Protein AF-A0A7V3LGM1-F1 (afdb_monomer_lite)

Secondary structure (DSSP, 8-state):
-TTEES--TT-EEEEEE------SS---S------EEEEEEE--TTS--EE-SPPSEEEEEEEE-TTB--EEEEEEEESS-EE-----EEB------EEEEEEE-TTHHHHHHS-SEEEEEESSTT-BHHHHHHHSB-TTSSSBHHHHHEETTEE-TTEEEEETTEEE-SB--TTPBPPTTEEEEEEE------

Structure (mmCIF, N/CA/C/O backbone):
data_AF-A0A7V3LGM1-F1
#
_entry.id   AF-A0A7V3LGM1-F1
#
loop_
_atom_site.group_PDB
_atom_site.id
_atom_site.type_symbol
_atom_site.label_atom_id
_atom_site.label_alt_id
_atom_site.label_comp_id
_atom_site.label_asym_id
_atom_site.label_entity_id
_atom_site.label_seq_id
_atom_site.pdbx_PDB_ins_code
_atom_site.Cartn_x
_atom_site.Cartn_y
_atom_site.Cartn_z
_atom_site.occupancy
_atom_site.B_iso_or_equiv
_atom_site.auth_seq_id
_atom_site.auth_comp_id
_atom_site.auth_asym_id
_atom_site.auth_atom_id
_atom_site.pdbx_PDB_model_num
ATOM 1 N N . ASP A 1 1 ? 2.518 -9.440 24.140 1.00 56.03 1 ASP A N 1
ATOM 2 C CA . ASP A 1 1 ? 2.859 -9.564 22.701 1.00 56.03 1 ASP A CA 1
ATOM 3 C C . ASP A 1 1 ? 3.677 -8.331 22.355 1.00 56.03 1 ASP A C 1
ATOM 5 O O . ASP A 1 1 ? 3.179 -7.257 22.649 1.00 56.03 1 ASP A O 1
ATOM 9 N N . PRO A 1 2 ? 4.907 -8.432 21.818 1.00 61.44 2 PRO A N 1
ATOM 10 C CA . PRO A 1 2 ? 5.772 -7.264 21.609 1.00 61.44 2 PRO A CA 1
ATOM 11 C C . PRO A 1 2 ? 5.214 -6.209 20.637 1.00 61.44 2 PRO A C 1
ATOM 13 O O . PRO A 1 2 ? 5.829 -5.161 20.486 1.00 61.44 2 PRO A O 1
ATOM 16 N N . GLN A 1 3 ? 4.107 -6.489 19.940 1.00 64.31 3 GLN A N 1
ATOM 17 C CA . GLN A 1 3 ? 3.452 -5.560 19.011 1.00 64.31 3 GLN A CA 1
ATOM 18 C C . GLN A 1 3 ? 2.089 -5.048 19.503 1.00 64.31 3 GLN A C 1
ATOM 20 O O . GLN A 1 3 ? 1.409 -4.341 18.760 1.00 64.31 3 GLN A O 1
ATOM 25 N N . ALA A 1 4 ? 1.651 -5.455 20.695 1.00 76.50 4 ALA A N 1
ATOM 26 C CA . ALA A 1 4 ? 0.419 -4.963 21.293 1.00 76.50 4 ALA A CA 1
ATOM 27 C C . ALA A 1 4 ? 0.756 -3.867 22.307 1.00 76.50 4 ALA A C 1
ATOM 29 O O . ALA A 1 4 ? 1.607 -4.073 23.171 1.00 76.50 4 ALA A O 1
ATOM 30 N N . ASP A 1 5 ? 0.084 -2.727 22.188 1.00 78.25 5 ASP A N 1
ATOM 31 C CA . ASP A 1 5 ? 0.175 -1.640 23.152 1.00 78.25 5 ASP A CA 1
ATOM 32 C C . ASP A 1 5 ? -0.780 -1.953 24.304 1.00 78.25 5 ASP A C 1
ATOM 34 O O . ASP A 1 5 ? -1.990 -2.065 24.105 1.00 78.25 5 ASP A O 1
ATOM 38 N N . GLU A 1 6 ? -0.230 -2.127 25.503 1.00 81.38 6 GLU A N 1
ATOM 39 C CA . GLU A 1 6 ? -1.003 -2.383 26.730 1.00 81.38 6 GLU A CA 1
ATOM 40 C C . GLU A 1 6 ? -1.609 -1.088 27.298 1.00 81.38 6 GLU A C 1
ATOM 42 O O . GLU A 1 6 ? -2.673 -1.123 27.903 1.00 81.38 6 GLU A O 1
ATOM 47 N N . ILE A 1 7 ? -0.990 0.062 27.003 1.00 85.75 7 ILE A N 1
ATOM 48 C CA . ILE A 1 7 ? -1.419 1.394 27.444 1.00 85.75 7 ILE A CA 1
ATOM 49 C C . ILE A 1 7 ? -1.950 2.162 26.233 1.00 85.75 7 ILE A C 1
ATOM 51 O O . ILE A 1 7 ? -1.185 2.731 25.451 1.00 85.75 7 ILE A O 1
ATOM 55 N N . VAL A 1 8 ? -3.272 2.175 26.058 1.00 86.50 8 VAL A N 1
ATOM 56 C CA . VAL A 1 8 ? -3.926 2.899 24.962 1.00 86.50 8 VAL A CA 1
ATOM 57 C C . VAL A 1 8 ? -4.948 3.873 25.525 1.00 86.50 8 VAL A C 1
ATOM 59 O O . VAL A 1 8 ? -6.075 3.487 25.793 1.00 86.50 8 VAL A O 1
ATOM 62 N N . GLU A 1 9 ? -4.581 5.148 25.640 1.00 91.81 9 GLU A N 1
ATOM 63 C CA . GLU A 1 9 ? -5.465 6.229 26.113 1.00 91.81 9 GLU A CA 1
ATOM 64 C C . GLU A 1 9 ? -6.578 6.562 25.102 1.00 91.81 9 GLU A C 1
ATOM 66 O O . GLU A 1 9 ? -6.358 6.498 23.886 1.00 91.81 9 GLU A O 1
ATOM 71 N N . ASN A 1 10 ? -7.754 6.991 25.572 1.00 91.56 10 ASN A N 1
ATOM 72 C CA . ASN A 1 10 ? -8.874 7.463 24.750 1.00 91.56 10 ASN A CA 1
ATOM 73 C C . ASN A 1 10 ? -9.401 6.418 23.742 1.00 91.56 10 ASN A C 1
ATOM 75 O O . ASN A 1 10 ? -9.993 6.774 22.718 1.00 91.56 10 ASN A O 1
ATOM 79 N N . ALA A 1 11 ? -9.185 5.126 23.993 1.00 91.44 11 ALA A N 1
ATOM 80 C CA . ALA A 1 11 ? -9.872 4.064 23.271 1.00 91.44 11 ALA A CA 1
ATOM 81 C C . ALA A 1 11 ? -11.335 4.027 23.725 1.00 91.44 11 ALA A C 1
ATOM 83 O O . ALA A 1 11 ? -11.623 4.088 24.918 1.00 91.44 11 ALA A O 1
ATOM 84 N N . SER A 1 12 ? -12.270 3.929 22.782 1.00 93.81 12 SER A N 1
ATOM 85 C CA . SER A 1 12 ? -13.684 3.761 23.101 1.00 93.81 12 SER A CA 1
ATOM 86 C C . SER A 1 12 ? -13.926 2.336 23.567 1.00 93.81 12 SER A C 1
ATOM 88 O O . SER A 1 12 ? -13.593 1.393 22.854 1.00 93.81 12 SER A O 1
ATOM 90 N N . VAL A 1 13 ? -14.522 2.183 24.744 1.00 92.31 13 VAL A N 1
ATOM 91 C CA . VAL A 1 13 ? -14.873 0.894 25.334 1.00 92.31 13 VAL A CA 1
ATOM 92 C C . VAL A 1 13 ? -16.390 0.783 25.394 1.00 92.31 13 VAL A C 1
ATOM 94 O O . VAL A 1 13 ? -17.075 1.679 25.884 1.00 92.31 13 VAL A O 1
ATOM 97 N N . SER A 1 14 ? -16.930 -0.326 24.902 1.00 92.12 14 SER A N 1
ATOM 98 C CA . SER A 1 14 ? -18.361 -0.623 24.910 1.00 92.12 14 SER A CA 1
ATOM 99 C C . SER A 1 14 ? -18.622 -1.981 25.544 1.00 92.12 14 SER A C 1
ATOM 101 O O . SER A 1 14 ? -17.990 -2.978 25.191 1.00 92.12 14 SER A O 1
ATOM 103 N N . LEU A 1 15 ? -19.566 -2.020 26.482 1.00 90.31 15 LEU A N 1
ATOM 104 C CA . LEU A 1 15 ? -20.042 -3.247 27.105 1.00 90.31 15 LEU A CA 1
ATOM 105 C C . LEU A 1 15 ? -21.353 -3.664 26.453 1.00 90.31 15 LEU A C 1
ATOM 107 O O . LEU A 1 15 ? -22.266 -2.855 26.279 1.00 90.31 15 LEU A O 1
ATOM 111 N N . THR A 1 16 ? -21.442 -4.937 26.101 1.00 90.38 16 THR A N 1
ATOM 112 C CA . THR A 1 16 ? -22.565 -5.500 25.366 1.00 90.38 16 THR A CA 1
ATOM 113 C C . THR A 1 16 ? -23.134 -6.700 26.100 1.00 90.38 16 THR A C 1
ATOM 115 O O . THR A 1 16 ? -22.427 -7.698 26.263 1.00 90.38 16 THR A O 1
ATOM 118 N N . ALA A 1 17 ? -24.415 -6.623 26.455 1.00 83.81 17 ALA A N 1
ATOM 119 C CA . ALA A 1 17 ? -25.125 -7.714 27.104 1.00 83.81 17 ALA A CA 1
ATOM 120 C C . ALA A 1 17 ? -25.459 -8.816 26.103 1.00 83.81 17 ALA A C 1
ATOM 122 O O . ALA A 1 17 ? -26.064 -8.580 25.050 1.00 83.81 17 ALA A O 1
ATOM 123 N N . LEU A 1 18 ? -25.065 -10.037 26.445 1.00 77.31 18 LEU A N 1
ATOM 124 C CA . LEU A 1 18 ? -25.385 -11.239 25.698 1.00 77.31 18 LEU A CA 1
ATOM 125 C C . LEU A 1 18 ? -26.621 -11.849 26.345 1.00 77.31 18 LEU A C 1
ATOM 127 O O . LEU A 1 18 ? -26.584 -12.390 27.446 1.00 77.31 18 LEU A O 1
ATOM 131 N N . SER A 1 19 ? -27.754 -11.715 25.665 1.00 64.75 19 SER A N 1
ATOM 132 C CA . SER A 1 19 ? -29.021 -12.245 26.148 1.00 64.75 19 SER A CA 1
ATOM 133 C C . SER A 1 19 ? -29.015 -13.781 26.119 1.00 64.75 19 SER A C 1
ATOM 135 O O . SER A 1 19 ? -29.238 -14.404 25.085 1.00 64.75 19 SER A O 1
ATOM 137 N N . GLY A 1 20 ? -28.798 -14.389 27.282 1.00 49.81 20 GLY A N 1
ATOM 138 C CA . GLY A 1 20 ? -29.145 -15.771 27.616 1.00 49.81 20 GLY A CA 1
ATOM 139 C C . GLY A 1 20 ? -29.190 -15.854 29.141 1.00 49.81 20 GLY A C 1
ATOM 140 O O . GLY A 1 20 ? -28.166 -15.677 29.774 1.00 49.81 20 GLY A O 1
ATOM 141 N N . GLU A 1 21 ? -30.323 -15.974 29.827 1.00 40.59 21 GLU A N 1
ATOM 142 C CA . GLU A 1 21 ? -31.512 -16.766 29.538 1.00 40.59 21 GLU A CA 1
ATOM 143 C C . GLU A 1 21 ? -32.792 -15.981 29.899 1.00 40.59 21 GLU A C 1
ATOM 145 O O . GLU A 1 21 ? -33.035 -15.615 31.047 1.00 40.59 21 GLU A O 1
ATOM 150 N N . SER A 1 22 ? -33.664 -15.767 28.915 1.00 35.50 22 SER A N 1
ATOM 151 C CA . SER A 1 22 ? -35.108 -15.881 29.142 1.00 35.50 22 SER A CA 1
ATOM 152 C C . SER A 1 22 ? -35.478 -17.253 28.567 1.00 35.50 22 SER A C 1
ATOM 154 O O . SER A 1 22 ? -35.041 -17.574 27.469 1.00 35.50 22 SER A O 1
ATOM 156 N N . HIS A 1 23 ? -36.245 -18.121 29.213 1.00 35.62 23 HIS A N 1
ATOM 157 C CA . HIS A 1 23 ? -37.289 -17.850 30.182 1.00 35.62 23 HIS A CA 1
ATOM 158 C C . HIS A 1 23 ? -37.741 -19.189 30.808 1.00 35.62 23 HIS A C 1
ATOM 160 O O . HIS A 1 23 ? -37.366 -20.273 30.360 1.00 35.62 23 HIS A O 1
ATOM 166 N N . LEU A 1 24 ? -38.649 -19.093 31.779 1.00 34.84 24 LEU A N 1
ATOM 167 C CA . LEU A 1 24 ? -39.820 -19.974 31.900 1.00 34.84 24 LEU A CA 1
ATOM 168 C C . LEU A 1 24 ? -40.318 -20.523 30.524 1.00 34.84 24 LEU A C 1
ATOM 170 O O . LEU A 1 24 ? -40.045 -19.942 29.480 1.00 34.84 24 LEU A O 1
ATOM 174 N N . PRO A 1 25 ? -41.057 -21.643 30.501 1.00 37.66 25 PRO A N 1
ATOM 175 C CA . PRO A 1 25 ? -40.907 -22.722 29.525 1.00 37.66 25 PRO A CA 1
ATOM 176 C C . PRO A 1 25 ? -41.089 -22.330 28.046 1.00 37.66 25 PRO A C 1
ATOM 178 O O . PRO A 1 25 ? -41.995 -21.591 27.676 1.00 37.66 25 PRO A O 1
ATOM 181 N N . GLU A 1 26 ? -40.206 -22.926 27.243 1.00 40.62 26 GLU 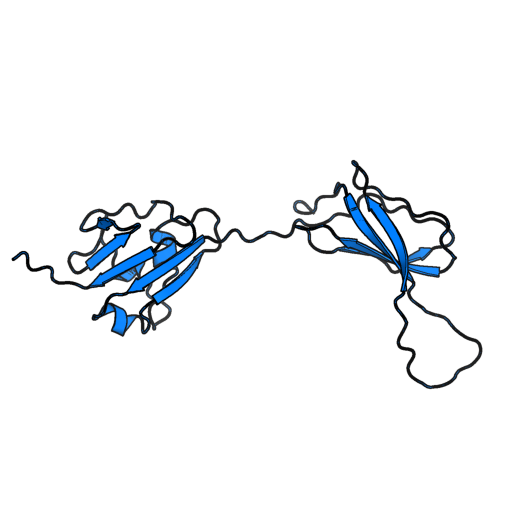A N 1
ATOM 182 C CA . GLU A 1 26 ? -40.184 -23.171 25.795 1.00 40.62 26 GLU A CA 1
ATOM 183 C C . GLU A 1 26 ? -41.342 -22.626 24.933 1.00 40.62 26 GLU A C 1
ATOM 185 O O . GLU A 1 26 ? -42.462 -23.138 24.945 1.00 40.62 26 GLU A O 1
ATOM 190 N N . GLN A 1 27 ? -41.006 -21.698 24.029 1.00 36.94 27 GLN A N 1
ATOM 191 C CA . GLN A 1 27 ? -41.771 -21.449 22.807 1.00 36.94 27 GLN A CA 1
ATOM 192 C C . GLN A 1 27 ? -40.812 -21.477 21.595 1.00 36.94 27 GLN A C 1
ATOM 194 O O . GLN A 1 27 ? -39.813 -20.754 21.597 1.00 36.94 27 GLN A O 1
ATOM 199 N N . PRO A 1 28 ? -41.050 -22.313 20.564 1.00 40.72 28 PRO A N 1
ATOM 200 C CA . PRO A 1 28 ? -40.094 -22.514 19.480 1.00 40.72 28 PRO A CA 1
ATOM 201 C C . PRO A 1 28 ? -40.246 -21.425 18.412 1.00 40.72 28 PRO A C 1
ATOM 203 O O . PRO A 1 28 ? -41.222 -21.394 17.663 1.00 40.72 28 PRO A O 1
ATOM 206 N N . GLY A 1 29 ? -39.261 -20.534 18.327 1.00 37.53 29 GLY A N 1
ATOM 207 C CA . GLY A 1 29 ? -39.192 -19.520 17.278 1.00 37.53 29 GLY A CA 1
ATOM 208 C C . GLY A 1 29 ? -37.992 -18.598 17.452 1.00 37.53 29 GLY A C 1
ATOM 209 O O . GLY A 1 29 ? -38.109 -17.579 18.112 1.00 37.53 29 GLY A O 1
ATOM 210 N N . ALA A 1 30 ? -36.850 -18.999 16.880 1.00 40.16 30 ALA A N 1
ATOM 211 C CA . ALA A 1 30 ? -35.659 -18.193 16.581 1.00 40.16 30 ALA A CA 1
ATOM 212 C C . ALA A 1 30 ? -35.409 -16.964 17.489 1.00 40.16 30 ALA A C 1
ATOM 214 O O . ALA A 1 30 ? -35.772 -15.838 17.151 1.00 40.16 30 ALA A O 1
ATOM 215 N N . SER A 1 31 ? -34.719 -17.183 18.614 1.00 41.38 31 SER A N 1
ATOM 216 C CA . SER A 1 31 ? -34.129 -16.101 19.407 1.00 41.38 31 SER A CA 1
ATOM 217 C C . SER A 1 31 ? -32.937 -15.518 18.646 1.00 41.38 31 SER A C 1
ATOM 219 O O . SER A 1 31 ? -31.817 -16.025 18.719 1.00 41.38 31 SER A O 1
ATOM 221 N N . THR A 1 32 ? -33.175 -14.467 17.866 1.00 41.44 32 THR A N 1
ATOM 222 C CA . THR A 1 32 ? -32.098 -13.571 17.444 1.00 41.44 32 THR A CA 1
ATOM 223 C C . THR A 1 32 ? -31.732 -12.755 18.677 1.00 41.44 32 THR A C 1
ATOM 225 O O . THR A 1 32 ? -32.412 -11.777 18.983 1.00 41.44 32 THR A O 1
ATOM 228 N N . ALA A 1 33 ? -30.726 -13.204 19.432 1.00 48.97 33 ALA A N 1
ATOM 229 C CA . ALA A 1 33 ? -30.229 -12.496 20.608 1.00 48.97 33 ALA A CA 1
ATOM 230 C C . ALA A 1 33 ? -29.973 -11.027 20.238 1.00 48.97 33 ALA A C 1
ATOM 232 O O . ALA A 1 33 ? -29.127 -10.723 19.394 1.00 48.97 33 ALA A O 1
ATOM 233 N N . ALA A 1 34 ? -30.757 -10.117 20.817 1.00 49.78 34 ALA A N 1
ATOM 234 C CA . ALA A 1 34 ? -30.534 -8.693 20.660 1.00 49.78 34 ALA A CA 1
ATOM 235 C C . ALA A 1 34 ? -29.272 -8.352 21.455 1.00 49.78 34 ALA A C 1
ATOM 237 O O . ALA A 1 34 ? -29.261 -8.374 22.684 1.00 49.78 34 ALA A O 1
ATOM 238 N N . VAL A 1 35 ? -28.195 -8.109 20.719 1.00 60.97 35 VAL A N 1
ATOM 239 C CA . VAL A 1 35 ? -26.908 -7.648 21.227 1.00 60.97 35 VAL A CA 1
ATOM 240 C C . VAL A 1 35 ? -27.071 -6.155 21.523 1.00 60.97 35 VAL A C 1
ATOM 242 O O . VAL A 1 35 ? -27.088 -5.340 20.601 1.00 60.97 35 VAL A O 1
ATOM 245 N N . ALA A 1 36 ? -27.293 -5.800 22.791 1.00 78.38 36 ALA A N 1
ATOM 246 C CA . ALA A 1 36 ? -27.523 -4.419 23.216 1.00 78.38 36 ALA A CA 1
ATOM 247 C C . ALA A 1 36 ? -26.287 -3.868 23.937 1.00 78.38 36 ALA A C 1
ATOM 249 O O . ALA A 1 36 ? -25.790 -4.486 24.879 1.00 78.38 36 ALA A O 1
ATOM 250 N N . VAL A 1 37 ? -25.805 -2.699 23.507 1.00 85.50 37 VAL A N 1
ATOM 251 C CA . VAL A 1 37 ? -24.768 -1.956 24.236 1.00 85.50 37 VAL A CA 1
ATOM 252 C C . VAL A 1 37 ? -25.404 -1.390 25.502 1.00 85.50 37 VAL A C 1
ATOM 254 O O . VAL A 1 37 ? -26.342 -0.597 25.420 1.00 85.50 37 VAL A O 1
ATOM 257 N N . VAL A 1 38 ? -24.917 -1.820 26.663 1.00 88.56 38 VAL A N 1
ATOM 258 C CA . VAL A 1 38 ? -25.470 -1.458 27.979 1.00 88.56 38 VAL A CA 1
ATOM 259 C C . VAL A 1 38 ? -24.659 -0.377 28.686 1.00 88.56 38 VAL A C 1
ATOM 261 O O . VAL A 1 38 ? -25.196 0.319 29.543 1.00 88.56 38 VAL A O 1
ATOM 264 N N . ALA A 1 39 ? -23.392 -0.197 28.307 1.00 88.06 39 ALA A N 1
ATOM 265 C CA . ALA A 1 39 ? -22.534 0.858 28.830 1.00 88.06 39 ALA A CA 1
ATOM 266 C C . ALA A 1 39 ? -21.424 1.226 27.836 1.00 88.06 39 ALA A C 1
ATOM 268 O O . ALA A 1 39 ? -21.031 0.415 26.993 1.00 88.06 39 ALA A O 1
ATOM 269 N N . GLN A 1 40 ? -20.913 2.453 27.954 1.00 91.38 40 GLN A N 1
ATOM 270 C CA . GLN A 1 40 ? -19.772 2.952 27.189 1.00 91.38 40 GLN A CA 1
ATOM 271 C C . GLN A 1 40 ? -18.885 3.829 28.072 1.00 91.38 40 GLN A C 1
ATOM 273 O O . GLN A 1 40 ? -19.388 4.576 28.910 1.00 91.38 40 GLN A O 1
ATOM 278 N N . THR A 1 41 ? -17.576 3.751 27.860 1.00 93.38 41 THR A N 1
ATOM 279 C CA . THR A 1 41 ? -16.573 4.597 28.513 1.00 93.38 41 THR A CA 1
ATOM 280 C C . THR A 1 41 ? -15.362 4.777 27.590 1.00 93.38 41 THR A C 1
ATOM 282 O O . THR A 1 41 ? -15.369 4.308 26.447 1.00 93.38 41 THR A O 1
ATOM 285 N N . VAL A 1 42 ? -14.336 5.480 28.057 1.00 93.62 42 VAL A N 1
ATOM 286 C CA . VAL A 1 42 ? -13.034 5.575 27.393 1.00 93.62 42 VAL A CA 1
ATOM 287 C C . VAL A 1 42 ? -11.928 5.177 28.357 1.00 93.62 42 VAL A C 1
ATOM 289 O O . VAL A 1 42 ? -12.091 5.314 29.568 1.00 93.62 42 VAL A O 1
ATOM 292 N N . THR A 1 43 ? -10.819 4.686 27.817 1.00 92.94 43 THR A N 1
ATOM 293 C CA . THR A 1 43 ? -9.610 4.432 28.602 1.00 92.94 43 THR A CA 1
ATOM 294 C C . THR A 1 43 ? -8.907 5.731 28.999 1.00 92.94 43 THR A C 1
ATOM 296 O O . THR A 1 43 ? -8.917 6.708 28.241 1.00 92.94 43 THR A O 1
ATOM 299 N N . ASP A 1 44 ? -8.287 5.741 30.175 1.00 90.50 44 ASP A N 1
ATOM 300 C CA . ASP A 1 44 ? -7.515 6.867 30.708 1.00 90.50 44 ASP A CA 1
ATOM 301 C C . ASP A 1 44 ? -6.049 6.882 30.224 1.00 90.50 44 ASP A C 1
ATOM 303 O O . ASP A 1 44 ? -5.663 6.115 29.340 1.00 90.50 44 ASP A O 1
ATOM 307 N N . GLU A 1 45 ? -5.222 7.778 30.781 1.00 90.19 45 GLU A N 1
ATOM 308 C CA . GLU A 1 45 ? -3.802 7.942 30.414 1.00 90.19 45 GLU A CA 1
ATOM 309 C C . GLU A 1 45 ? -2.939 6.694 30.672 1.00 90.19 45 GLU A C 1
ATOM 311 O O . GLU A 1 45 ? -1.855 6.565 30.098 1.00 90.19 45 GLU A O 1
ATOM 316 N N . PHE A 1 46 ? -3.430 5.758 31.488 1.00 87.81 46 PHE A N 1
ATOM 317 C CA . PHE A 1 46 ? -2.791 4.480 31.783 1.00 87.81 46 PHE A CA 1
ATOM 318 C C . PHE A 1 46 ? -3.391 3.321 30.977 1.00 87.81 46 PHE A C 1
ATOM 320 O O . PHE A 1 46 ? -2.879 2.211 31.045 1.00 87.81 46 PHE A O 1
ATOM 327 N N . GLY A 1 47 ? -4.394 3.580 30.129 1.00 86.38 47 GLY A N 1
ATOM 328 C CA . GLY A 1 47 ? -5.079 2.549 29.348 1.00 86.38 47 GLY A CA 1
ATOM 329 C C . GLY A 1 47 ? -6.174 1.820 30.128 1.00 86.38 47 GLY A C 1
ATOM 330 O O . GLY A 1 47 ? -6.778 0.890 29.591 1.00 86.38 47 GLY A O 1
ATOM 331 N N . ASP A 1 48 ? -6.468 2.265 31.349 1.00 89.06 48 ASP A N 1
ATOM 332 C CA . ASP A 1 48 ? -7.436 1.640 32.241 1.00 89.06 48 ASP A CA 1
ATOM 333 C C . ASP A 1 48 ? -8.840 2.204 32.024 1.00 89.06 48 ASP A C 1
ATOM 335 O O . ASP A 1 48 ? -9.031 3.336 31.575 1.00 89.06 48 ASP A O 1
ATOM 339 N N . PHE A 1 49 ? -9.857 1.412 32.365 1.00 89.56 49 PHE A N 1
ATOM 340 C CA . PHE A 1 49 ? -11.242 1.870 32.393 1.00 89.56 49 PHE A CA 1
ATOM 341 C C . PHE A 1 49 ? -12.046 1.171 33.494 1.00 89.56 49 PHE A C 1
ATOM 343 O O . PHE A 1 49 ? -11.815 0.011 33.831 1.00 89.56 49 PHE A O 1
ATOM 350 N N . CYS A 1 50 ? -13.054 1.871 34.013 1.00 88.38 50 CYS A N 1
ATOM 351 C CA . CYS A 1 50 ? -14.014 1.321 34.966 1.00 88.38 50 CYS A CA 1
ATOM 352 C C . CYS A 1 50 ? -15.437 1.566 34.465 1.00 88.38 50 CYS A C 1
ATOM 354 O O . CYS A 1 50 ? -15.746 2.645 33.948 1.00 88.38 50 CYS A O 1
ATOM 356 N N . ILE A 1 51 ? -16.298 0.559 34.607 1.00 88.06 51 ILE A N 1
ATOM 357 C CA . ILE A 1 51 ? -17.738 0.682 34.383 1.00 88.06 51 ILE A CA 1
ATOM 358 C C . ILE A 1 51 ? -18.451 0.186 35.639 1.00 88.06 51 ILE A C 1
ATOM 360 O O . ILE A 1 51 ? -18.405 -1.003 35.960 1.00 88.06 51 ILE A O 1
ATOM 364 N N . ASP A 1 52 ? -19.126 1.109 36.318 1.00 87.50 52 ASP A N 1
ATOM 365 C CA . ASP A 1 52 ? -19.833 0.849 37.570 1.00 87.50 52 ASP A CA 1
ATOM 366 C C . ASP A 1 52 ? -21.341 0.685 37.351 1.00 87.50 52 ASP A C 1
ATOM 368 O O . ASP A 1 52 ? -21.927 1.248 36.421 1.00 87.50 52 ASP A O 1
ATOM 372 N N . GLY A 1 53 ? -21.998 -0.019 38.275 1.00 83.50 53 GLY A N 1
ATOM 373 C CA . GLY A 1 53 ? -23.465 -0.065 38.333 1.00 83.50 53 GLY A CA 1
ATOM 374 C C . GLY A 1 53 ? -24.114 -0.914 37.237 1.00 83.50 53 GLY A C 1
ATOM 375 O O . GLY A 1 53 ? -25.255 -0.659 36.844 1.00 83.50 53 GLY A O 1
ATOM 376 N N . LEU A 1 54 ? -23.399 -1.928 36.761 1.00 84.06 54 LEU A N 1
ATOM 377 C CA . LEU A 1 54 ? -23.899 -2.940 35.844 1.00 84.06 54 LEU A CA 1
ATOM 378 C C . LEU A 1 54 ? -24.936 -3.824 36.536 1.00 84.06 54 LEU A C 1
ATOM 380 O O . LEU A 1 54 ? -24.848 -4.131 37.726 1.00 84.06 54 LEU A O 1
ATOM 384 N N . GLN A 1 55 ? -25.943 -4.239 35.774 1.00 83.19 55 GLN A N 1
ATOM 385 C CA . GLN A 1 55 ? -26.863 -5.272 36.236 1.00 83.19 55 GLN A CA 1
ATOM 386 C C . GLN A 1 55 ? -26.170 -6.638 36.165 1.00 83.19 55 GLN A C 1
ATOM 388 O O . GLN A 1 55 ? -25.375 -6.846 35.248 1.00 83.19 55 GLN A O 1
ATOM 393 N N . PRO A 1 56 ? -26.489 -7.581 37.070 1.00 83.81 56 PRO A N 1
ATOM 394 C CA . PRO A 1 56 ? -25.980 -8.934 36.960 1.00 83.81 56 PRO A CA 1
ATOM 395 C C . PRO A 1 56 ? -26.338 -9.563 35.610 1.00 83.81 56 PRO A C 1
ATOM 397 O O . PRO A 1 56 ? -27.511 -9.583 35.230 1.00 83.81 56 PRO A O 1
ATOM 400 N N . GLY A 1 57 ? -25.350 -10.086 34.892 1.00 84.25 57 GLY A N 1
ATOM 401 C CA . GLY A 1 57 ? -25.547 -10.566 33.529 1.00 84.25 57 GLY A CA 1
ATOM 402 C C . GLY A 1 57 ? -24.298 -11.178 32.912 1.00 84.25 57 GLY A C 1
ATOM 403 O O . GLY A 1 57 ? -23.233 -11.228 33.527 1.00 84.25 57 GLY A O 1
ATOM 404 N N . THR A 1 58 ? -24.454 -11.695 31.694 1.00 86.44 58 THR A N 1
ATOM 405 C CA . THR A 1 58 ? -23.333 -12.129 30.863 1.00 86.44 58 THR A CA 1
ATOM 406 C C . THR A 1 58 ? -23.070 -11.080 29.797 1.00 86.44 58 THR A C 1
ATOM 408 O O . THR A 1 58 ? -23.914 -10.834 28.936 1.00 86.44 58 THR A O 1
ATOM 411 N N . ASP A 1 59 ? -21.879 -10.497 29.821 1.00 88.88 59 ASP A N 1
ATOM 412 C CA . ASP A 1 59 ? -21.517 -9.370 28.969 1.00 88.88 59 ASP A CA 1
ATOM 413 C C . ASP A 1 59 ? -20.199 -9.618 28.231 1.00 88.88 59 ASP A C 1
ATOM 415 O O . ASP A 1 59 ? -19.370 -10.433 28.634 1.00 88.88 59 ASP A O 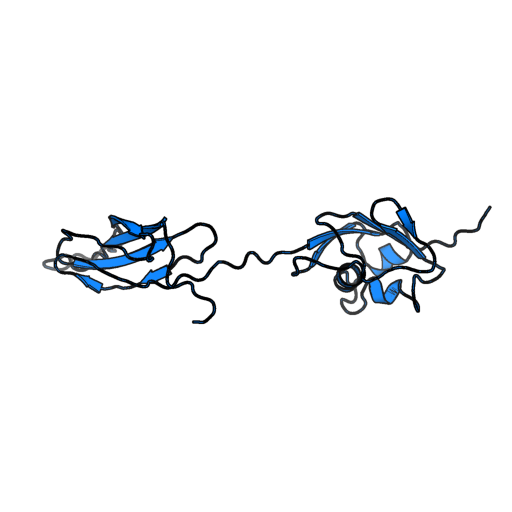1
ATOM 419 N N . SER A 1 60 ? -19.979 -8.889 27.140 1.00 90.75 60 SER A N 1
ATOM 420 C CA . SER A 1 60 ? -18.687 -8.818 26.450 1.00 90.75 60 SER A CA 1
ATOM 421 C C . SER A 1 60 ? -18.247 -7.371 26.282 1.00 90.75 60 SER A C 1
ATOM 423 O O . SER A 1 60 ? -19.077 -6.485 26.077 1.00 90.75 60 SER A O 1
ATOM 425 N N . VAL A 1 61 ? -16.939 -7.138 26.355 1.00 91.38 61 VAL A N 1
ATOM 426 C CA . VAL A 1 61 ? -16.335 -5.819 26.150 1.00 91.38 61 VAL A CA 1
ATOM 427 C C . VAL A 1 61 ? -15.736 -5.745 24.763 1.00 91.38 61 VAL A C 1
ATOM 429 O O . VAL A 1 61 ? -15.075 -6.678 24.309 1.00 91.38 61 VAL A O 1
ATOM 432 N N . ARG A 1 62 ? -15.927 -4.605 24.112 1.00 92.50 62 ARG A N 1
ATOM 433 C CA . ARG A 1 62 ? -15.304 -4.247 22.845 1.00 92.50 62 ARG A CA 1
ATOM 434 C C . ARG A 1 62 ? -14.590 -2.911 22.989 1.00 92.50 62 ARG A C 1
ATOM 436 O O . ARG A 1 62 ? -15.227 -1.941 23.397 1.00 92.50 62 ARG A O 1
ATOM 443 N N . SER A 1 63 ? -13.328 -2.869 22.575 1.00 91.81 63 SER A N 1
ATOM 444 C CA . SER A 1 63 ? -12.508 -1.657 22.566 1.00 91.81 63 SER A CA 1
ATOM 445 C C . SER A 1 63 ? -12.067 -1.281 21.154 1.00 91.81 63 SER A C 1
ATOM 447 O O . SER A 1 63 ? -11.645 -2.134 20.365 1.00 91.81 63 SER A O 1
ATOM 449 N N . GLU A 1 64 ? -12.175 0.008 20.837 1.00 93.50 64 GLU A N 1
ATOM 450 C CA . GLU A 1 64 ? -11.971 0.586 19.509 1.00 93.50 64 GLU A CA 1
ATOM 451 C C . GLU A 1 64 ? -11.176 1.893 19.578 1.00 93.50 64 GLU A C 1
ATOM 453 O O . GLU A 1 64 ? -11.497 2.802 20.341 1.00 93.50 64 GLU A O 1
ATOM 458 N N . LYS A 1 65 ? -10.162 2.022 18.718 1.00 91.81 65 LYS A N 1
ATOM 459 C CA . LYS A 1 65 ? -9.428 3.273 18.502 1.00 91.81 65 LYS A CA 1
ATOM 460 C C . LYS A 1 65 ? -8.990 3.371 17.037 1.00 91.81 65 LYS A C 1
ATOM 462 O O . LYS A 1 65 ? -8.512 2.374 16.485 1.00 91.81 65 LYS A O 1
ATOM 467 N N . PRO A 1 66 ? -9.135 4.532 16.371 1.00 87.19 66 PRO A N 1
ATOM 468 C CA . PRO A 1 66 ? -8.578 4.730 15.035 1.00 87.19 66 PRO A CA 1
ATOM 469 C C . PRO A 1 66 ? -7.080 4.400 15.000 1.00 87.19 66 PRO A C 1
ATOM 471 O O . PRO A 1 66 ? -6.339 4.778 15.902 1.00 87.19 66 PRO A O 1
ATOM 474 N N . GLY A 1 67 ? -6.642 3.675 13.968 1.00 82.88 67 GLY A N 1
ATOM 475 C CA . GLY A 1 67 ? -5.256 3.206 13.855 1.00 82.88 67 GLY A CA 1
ATOM 476 C C . GLY A 1 67 ? -4.938 1.930 14.643 1.00 82.88 67 GLY A C 1
ATOM 477 O O . GLY A 1 67 ? -3.814 1.451 14.561 1.00 82.88 67 GLY A O 1
ATOM 478 N N . TYR A 1 68 ? -5.907 1.336 15.347 1.00 88.69 68 TYR A N 1
ATOM 479 C CA . TYR A 1 68 ? -5.752 0.064 16.057 1.00 88.69 68 TYR A CA 1
ATOM 480 C C . TYR A 1 68 ? -6.659 -1.033 15.478 1.00 88.69 68 TYR A C 1
ATOM 482 O O . TYR A 1 68 ? -7.638 -0.781 14.755 1.00 88.69 68 TYR A O 1
ATOM 490 N N . GLU A 1 69 ? -6.291 -2.282 15.742 1.00 89.62 69 GLU A N 1
ATOM 491 C CA . GLU A 1 69 ? -7.179 -3.430 15.601 1.00 89.62 69 GLU A CA 1
ATOM 492 C C . GLU A 1 69 ? -8.245 -3.387 16.699 1.00 89.62 69 GLU A C 1
ATOM 494 O O . GLU A 1 69 ? -7.984 -3.000 17.838 1.00 89.62 69 GLU A O 1
ATOM 499 N N . GLN A 1 70 ? -9.468 -3.772 16.345 1.00 90.50 70 GLN A N 1
ATOM 500 C CA . GLN A 1 70 ? -10.555 -3.867 17.308 1.00 90.50 70 GLN A CA 1
ATOM 501 C C . GLN A 1 70 ? -10.322 -5.076 18.220 1.00 90.50 70 GLN A C 1
ATOM 503 O O . GLN A 1 70 ? -10.074 -6.180 17.731 1.00 90.50 70 GLN A O 1
ATOM 508 N N . VAL A 1 71 ? -10.475 -4.887 19.530 1.00 91.00 71 VAL A N 1
ATOM 509 C CA . VAL A 1 71 ? -10.347 -5.965 20.517 1.00 91.00 71 VAL A CA 1
ATOM 510 C C . VAL A 1 71 ? -11.717 -6.270 21.112 1.00 91.00 71 VAL A C 1
ATOM 512 O O . VAL A 1 71 ? -12.482 -5.359 21.421 1.00 91.00 71 VAL A O 1
ATOM 515 N N . GLN A 1 72 ? -12.048 -7.554 21.252 1.00 91.50 72 GLN A N 1
ATOM 516 C CA . GLN A 1 72 ? -13.246 -8.006 21.956 1.00 91.50 72 GLN A CA 1
ATOM 517 C C . GLN A 1 72 ? -12.864 -9.092 22.960 1.00 91.50 72 GLN A C 1
ATOM 519 O O . GLN A 1 72 ? -12.181 -10.051 22.604 1.00 91.50 72 GLN A O 1
ATOM 524 N N . VAL A 1 73 ? -13.309 -8.937 24.205 1.00 88.81 73 VAL A N 1
ATOM 525 C CA . VAL A 1 73 ? -13.032 -9.859 25.311 1.00 88.81 73 VAL A CA 1
ATOM 526 C C . VAL A 1 73 ? -14.318 -10.254 26.031 1.00 88.81 73 VAL A C 1
ATOM 528 O O . VAL A 1 73 ? -15.289 -9.497 26.076 1.00 88.81 73 VAL A O 1
ATOM 531 N N . GLY A 1 74 ? -14.325 -11.470 26.571 1.00 85.69 74 GLY A N 1
ATOM 532 C CA . GLY A 1 74 ? -15.495 -12.106 27.175 1.00 85.69 74 GLY A CA 1
ATOM 533 C C . GLY A 1 74 ? -16.014 -13.286 26.345 1.00 85.69 74 GLY A C 1
ATOM 534 O O . GLY A 1 74 ? -15.333 -13.736 25.417 1.00 85.69 74 GLY A O 1
ATOM 535 N N . PRO A 1 75 ? -17.215 -13.802 26.660 1.00 87.69 75 PRO A N 1
ATOM 536 C CA . PRO A 1 75 ? -18.148 -13.301 27.674 1.00 87.69 75 PRO A CA 1
ATOM 537 C C . PRO A 1 75 ? -17.646 -13.420 29.122 1.00 87.69 75 PRO A C 1
ATOM 539 O O . PRO A 1 75 ? -16.875 -14.323 29.441 1.00 87.69 75 PRO A O 1
ATOM 542 N N . PHE A 1 76 ? -18.136 -12.549 30.002 1.00 83.00 76 PHE A N 1
ATOM 543 C CA . PHE A 1 76 ? -17.927 -12.595 31.451 1.00 83.00 76 PHE A CA 1
ATOM 544 C C . PHE A 1 76 ? -19.272 -12.563 32.173 1.00 83.00 76 PHE A C 1
ATOM 546 O O . PHE A 1 76 ? -20.174 -11.856 31.735 1.00 83.00 76 PHE A O 1
ATOM 553 N N . SER A 1 77 ? -19.395 -13.285 33.287 1.00 85.38 77 SER A N 1
ATOM 554 C CA . SER A 1 77 ? -20.511 -13.092 34.218 1.00 85.38 77 SER A CA 1
ATOM 555 C C . SER A 1 77 ? -20.155 -11.977 35.193 1.00 85.38 77 SER A C 1
ATOM 557 O O . SER A 1 77 ? -19.206 -12.117 35.965 1.00 85.38 77 SER A O 1
ATOM 559 N N . LEU A 1 78 ? -20.898 -10.878 35.142 1.00 84.00 78 LEU A N 1
ATOM 560 C CA . LEU A 1 78 ? -20.698 -9.698 35.975 1.00 84.00 78 LEU A CA 1
ATOM 561 C C . LEU A 1 78 ? -21.856 -9.572 36.954 1.00 84.00 78 LEU A C 1
ATOM 563 O O . LEU A 1 78 ? -22.984 -9.912 36.619 1.00 84.00 78 LEU A O 1
ATOM 567 N N . GLU A 1 79 ? -21.578 -9.099 38.168 1.00 80.81 79 GLU A N 1
ATOM 568 C CA . GLU A 1 79 ? -22.613 -8.855 39.183 1.00 80.81 79 GLU A CA 1
ATOM 569 C C . GLU A 1 79 ? -22.875 -7.365 39.410 1.00 80.81 79 GLU A C 1
ATOM 571 O O . GLU A 1 79 ? -23.981 -6.999 39.807 1.00 80.81 79 GLU A O 1
ATOM 576 N N . LYS A 1 80 ? -21.867 -6.504 39.206 1.00 77.06 80 LYS A N 1
ATOM 577 C CA . LYS A 1 80 ? -21.998 -5.079 39.522 1.00 77.06 80 LYS A CA 1
ATOM 578 C C . LYS A 1 80 ? -21.006 -4.165 38.810 1.00 77.06 80 LYS A C 1
ATOM 580 O O . LYS A 1 80 ? -21.425 -3.215 38.167 1.00 77.06 80 LYS A O 1
ATOM 585 N N . ASP A 1 81 ? -19.713 -4.436 38.930 1.00 82.62 81 ASP A N 1
ATOM 586 C CA . ASP A 1 81 ? -18.673 -3.529 38.443 1.00 82.62 81 ASP A CA 1
ATOM 587 C C . ASP A 1 81 ? -17.704 -4.311 37.548 1.00 82.62 81 ASP A C 1
ATOM 589 O O . ASP A 1 81 ? -17.433 -5.493 37.795 1.00 82.62 81 ASP A O 1
ATOM 593 N N . LEU A 1 82 ? -17.197 -3.661 36.499 1.00 82.56 82 LEU A N 1
ATOM 594 C CA . LEU A 1 82 ? -16.169 -4.211 35.624 1.00 82.56 82 LEU A CA 1
ATOM 595 C C . LEU A 1 82 ? -14.957 -3.291 35.599 1.00 82.56 82 LEU A C 1
ATOM 597 O O . LEU A 1 82 ? -15.044 -2.135 35.185 1.00 82.56 82 LEU A O 1
ATOM 601 N N . ASN A 1 83 ? -13.821 -3.867 35.968 1.00 81.31 83 ASN A N 1
ATOM 602 C CA . ASN A 1 83 ? -12.515 -3.258 35.819 1.00 81.31 83 ASN A CA 1
ATOM 603 C C . ASN A 1 83 ? -11.624 -4.249 35.060 1.00 81.31 83 ASN A C 1
ATOM 605 O O . ASN A 1 83 ? -11.285 -5.313 35.585 1.00 81.31 83 ASN A O 1
ATOM 609 N N . LEU A 1 84 ? -11.318 -3.927 33.805 1.00 75.56 84 LEU A N 1
ATOM 610 C CA . LEU A 1 84 ? -10.312 -4.625 33.012 1.00 75.56 84 LEU A CA 1
ATOM 611 C C . LEU A 1 84 ? -9.196 -3.621 32.746 1.00 75.56 84 LEU A C 1
ATOM 613 O O . LEU A 1 84 ? -9.334 -2.766 31.875 1.00 75.56 84 LEU A O 1
ATOM 617 N N . GLY A 1 85 ? -8.115 -3.734 33.510 1.00 65.81 85 GLY A N 1
ATOM 618 C CA . GLY A 1 85 ? -6.867 -3.058 33.180 1.00 65.81 85 GLY A CA 1
ATOM 619 C C . GLY A 1 85 ? -6.153 -3.757 32.024 1.00 65.81 85 GLY A C 1
ATOM 620 O O . GLY A 1 85 ? -6.388 -4.943 31.762 1.00 65.81 85 GLY A O 1
ATOM 621 N N . ASP A 1 86 ? -5.285 -3.014 31.345 1.00 70.50 86 ASP A N 1
ATOM 622 C CA . ASP A 1 86 ? -4.303 -3.533 30.384 1.00 70.50 86 ASP A CA 1
ATOM 623 C C . ASP A 1 86 ? -4.889 -4.313 29.189 1.00 70.50 86 ASP A C 1
ATOM 625 O O . ASP A 1 86 ? -4.382 -5.371 28.787 1.00 70.50 86 ASP A O 1
ATOM 629 N N . LEU A 1 87 ? -5.974 -3.822 28.575 1.00 82.56 87 LEU A N 1
ATOM 630 C CA . LEU A 1 87 ? -6.481 -4.446 27.353 1.00 82.56 87 LEU A CA 1
ATOM 631 C C . LEU A 1 87 ? -5.559 -4.139 26.166 1.00 82.56 87 LEU A C 1
ATOM 633 O O . LEU A 1 87 ? -5.749 -3.160 25.446 1.00 82.56 87 LEU A O 1
ATOM 637 N N . ALA A 1 88 ? -4.597 -5.031 25.934 1.00 8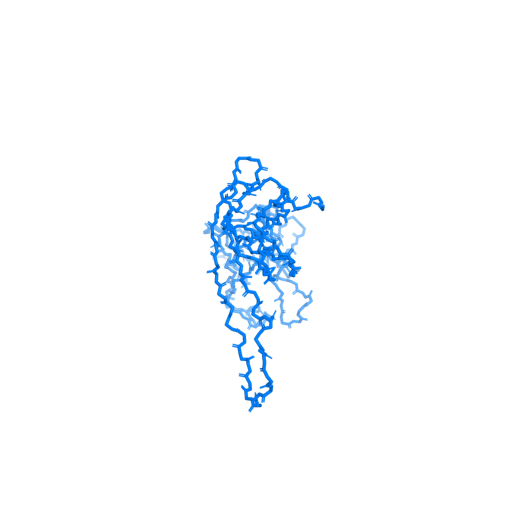5.38 88 ALA A N 1
ATOM 638 C CA . ALA A 1 88 ? -3.607 -4.878 24.879 1.00 85.38 88 ALA A CA 1
ATOM 639 C C . ALA A 1 88 ? -4.257 -4.748 23.489 1.00 85.38 88 ALA A C 1
ATOM 641 O O . ALA A 1 88 ? -4.882 -5.690 22.987 1.00 85.38 88 ALA A O 1
ATOM 642 N N . MET A 1 89 ? -4.074 -3.598 22.835 1.00 88.31 89 MET A N 1
ATOM 643 C CA . MET A 1 89 ? -4.532 -3.362 21.466 1.00 88.31 89 MET A CA 1
ATOM 644 C C . MET A 1 89 ? -3.347 -3.371 20.512 1.00 88.31 89 MET A C 1
ATOM 646 O O . MET A 1 89 ? -2.337 -2.707 20.723 1.00 88.31 89 MET A O 1
ATOM 650 N N . ARG A 1 90 ? -3.473 -4.097 19.403 1.00 86.94 90 ARG A N 1
ATOM 651 C CA .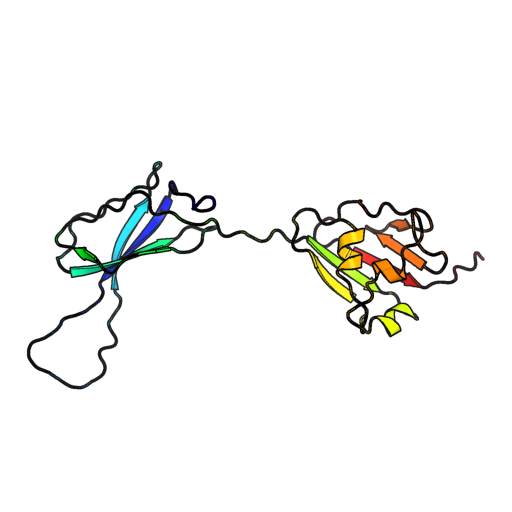 ARG A 1 90 ? -2.461 -4.050 18.346 1.00 86.94 90 ARG A CA 1
ATOM 652 C C . ARG A 1 90 ? -2.680 -2.826 17.485 1.00 86.94 90 ARG A C 1
ATOM 654 O O . ARG A 1 90 ? -3.785 -2.609 16.984 1.00 86.94 90 ARG A O 1
ATOM 661 N N . GLN A 1 91 ? -1.625 -2.049 17.272 1.00 83.44 91 GLN A N 1
ATOM 662 C CA . GLN A 1 91 ? -1.671 -0.995 16.276 1.00 83.44 91 GLN A CA 1
ATOM 663 C C . GLN A 1 91 ? -1.900 -1.640 14.908 1.00 83.44 91 GLN A C 1
ATOM 665 O O . GLN A 1 91 ? -1.185 -2.560 14.497 1.00 83.44 91 GLN A O 1
ATOM 670 N N . ARG A 1 92 ? -2.916 -1.162 14.191 1.00 81.19 92 ARG A N 1
ATOM 671 C CA . ARG A 1 92 ? -3.134 -1.555 12.809 1.00 81.19 92 ARG A CA 1
ATOM 672 C C . ARG A 1 92 ? -1.937 -1.028 12.047 1.00 81.19 92 ARG A C 1
ATOM 674 O O . ARG A 1 92 ? -1.771 0.181 11.907 1.00 81.19 92 ARG A O 1
ATOM 681 N N . ARG A 1 93 ? -1.095 -1.932 11.558 1.00 68.88 93 ARG A N 1
ATOM 682 C CA . ARG A 1 93 ? -0.070 -1.546 10.599 1.00 68.88 93 ARG A CA 1
ATOM 683 C C . ARG A 1 93 ? -0.807 -1.062 9.360 1.00 68.88 93 ARG A C 1
ATOM 685 O O . ARG A 1 93 ? -1.318 -1.866 8.585 1.00 68.88 93 ARG A O 1
ATOM 692 N N . GLU A 1 94 ? -0.899 0.250 9.188 1.00 60.75 94 GLU A N 1
ATOM 693 C CA . GLU A 1 94 ? -0.978 0.784 7.841 1.00 60.75 94 GLU A CA 1
ATOM 694 C C . GLU A 1 94 ? 0.296 0.294 7.169 1.00 60.75 94 GLU A C 1
ATOM 696 O O . GLU A 1 94 ? 1.400 0.699 7.536 1.00 60.75 94 GLU A O 1
ATOM 701 N N . THR A 1 95 ? 0.172 -0.679 6.267 1.00 58.50 95 THR A N 1
ATOM 702 C CA . THR A 1 95 ? 1.274 -1.003 5.374 1.00 58.50 95 THR A CA 1
ATOM 703 C C . THR A 1 95 ? 1.541 0.283 4.613 1.00 58.50 95 THR A C 1
ATOM 705 O O . THR A 1 95 ? 0.776 0.643 3.724 1.00 58.50 95 THR A O 1
ATOM 708 N N . ALA A 1 96 ? 2.550 1.043 5.027 1.00 64.38 96 ALA A N 1
ATOM 709 C CA . ALA A 1 96 ? 2.978 2.201 4.276 1.00 64.38 96 ALA A CA 1
ATOM 710 C C . ALA A 1 96 ? 3.497 1.655 2.948 1.00 64.38 96 ALA A C 1
ATOM 712 O O . ALA A 1 96 ? 4.531 0.989 2.912 1.00 64.38 96 ALA A O 1
ATOM 713 N N . PHE A 1 97 ? 2.723 1.858 1.890 1.00 73.12 97 PHE A N 1
ATOM 714 C CA . PHE A 1 97 ? 3.088 1.458 0.546 1.00 73.12 97 PHE A CA 1
ATOM 715 C C . PHE A 1 97 ? 3.400 2.709 -0.269 1.00 73.12 97 PHE A C 1
ATOM 717 O O . PHE A 1 97 ? 2.718 3.728 -0.159 1.00 73.12 97 PHE A O 1
ATOM 724 N N . VAL A 1 98 ? 4.437 2.630 -1.095 1.00 86.44 98 VAL A N 1
ATOM 725 C CA . VAL A 1 98 ? 4.697 3.619 -2.143 1.00 86.44 98 VAL A CA 1
ATOM 726 C C . VAL A 1 98 ? 4.040 3.116 -3.416 1.00 86.44 98 VAL A C 1
ATOM 728 O O . VAL A 1 98 ? 4.241 1.964 -3.810 1.00 86.44 98 VAL A O 1
ATOM 731 N N . ARG A 1 99 ? 3.267 3.974 -4.081 1.00 88.81 99 ARG A N 1
ATOM 732 C CA . ARG A 1 99 ? 2.763 3.707 -5.430 1.00 88.81 99 ARG A CA 1
ATOM 733 C C . ARG A 1 99 ? 3.600 4.449 -6.442 1.00 88.81 99 ARG A C 1
ATOM 735 O O . ARG A 1 99 ? 3.824 5.644 -6.301 1.00 88.81 99 ARG A O 1
ATOM 742 N N . ALA A 1 100 ? 3.969 3.773 -7.516 1.00 91.56 100 ALA A N 1
ATOM 743 C CA . ALA A 1 100 ? 4.457 4.436 -8.715 1.00 91.56 100 ALA A CA 1
ATOM 744 C C . ALA A 1 100 ? 3.494 4.195 -9.872 1.00 91.56 100 ALA A C 1
ATOM 746 O O . ALA A 1 100 ? 2.932 3.107 -10.012 1.00 91.56 100 ALA A O 1
ATOM 747 N N . ILE A 1 101 ? 3.339 5.189 -10.741 1.00 92.31 101 ILE A N 1
ATOM 748 C CA . ILE A 1 101 ? 2.612 5.025 -11.997 1.00 92.31 101 ILE A CA 1
ATOM 749 C C . ILE A 1 101 ? 3.646 4.719 -13.069 1.00 92.31 101 ILE A C 1
ATOM 751 O O . ILE A 1 101 ? 4.342 5.614 -13.554 1.00 92.31 101 ILE A O 1
ATOM 755 N N . VAL A 1 102 ? 3.749 3.446 -13.441 1.00 93.75 102 VAL A N 1
ATOM 756 C CA . VAL A 1 102 ? 4.648 3.016 -14.507 1.00 93.75 102 VAL A CA 1
ATOM 757 C C . VAL A 1 102 ? 3.892 3.053 -15.824 1.00 93.75 102 VAL A C 1
ATOM 759 O O . VAL A 1 102 ? 2.876 2.382 -15.991 1.00 93.75 102 VAL A O 1
ATOM 762 N N . ASN A 1 103 ? 4.407 3.831 -16.766 1.00 91.44 103 ASN A N 1
ATOM 763 C CA . ASN A 1 103 ? 3.949 3.921 -18.141 1.00 91.44 103 ASN A CA 1
ATOM 764 C C . ASN A 1 103 ? 4.987 3.285 -19.060 1.00 91.44 103 ASN A C 1
ATOM 766 O O . ASN A 1 103 ? 6.185 3.510 -18.921 1.00 91.44 103 ASN A O 1
ATOM 770 N N . ILE A 1 104 ? 4.525 2.512 -20.031 1.00 87.75 104 ILE A N 1
ATOM 771 C CA . ILE A 1 104 ? 5.352 1.913 -21.067 1.00 87.75 104 ILE A CA 1
ATOM 772 C C . ILE A 1 104 ? 4.921 2.522 -22.392 1.00 87.75 104 ILE A C 1
ATOM 774 O O . ILE A 1 104 ? 3.772 2.379 -22.840 1.00 87.75 104 ILE A O 1
ATOM 778 N N . MET A 1 105 ? 5.858 3.216 -23.023 1.00 81.88 105 MET A N 1
ATOM 779 C CA . MET A 1 105 ? 5.652 3.778 -24.347 1.00 81.88 105 MET A CA 1
ATOM 780 C C . MET A 1 105 ? 5.406 2.659 -25.364 1.00 81.88 105 MET A C 1
ATOM 782 O O . MET A 1 105 ? 5.764 1.501 -25.171 1.00 81.88 105 MET A O 1
ATOM 786 N N . THR A 1 106 ? 4.693 2.980 -26.441 1.00 71.25 106 THR A N 1
ATOM 787 C CA . THR A 1 106 ? 4.431 2.014 -27.519 1.00 71.25 106 THR A CA 1
ATOM 788 C C . THR A 1 106 ? 5.729 1.469 -28.096 1.00 71.25 106 THR A C 1
ATOM 790 O O . THR A 1 106 ? 6.578 2.255 -28.501 1.00 71.25 106 THR A O 1
ATOM 793 N N . GLY A 1 107 ? 5.806 0.144 -28.215 1.00 72.94 107 GLY A N 1
ATOM 794 C CA . GLY A 1 107 ? 6.954 -0.554 -28.770 1.00 72.94 107 GLY A CA 1
ATOM 795 C C . GLY A 1 107 ? 6.952 -2.042 -28.411 1.00 72.94 107 GLY A C 1
ATOM 796 O O . GLY A 1 107 ? 5.929 -2.626 -28.028 1.00 72.94 107 GLY A O 1
ATOM 797 N N . ASN A 1 108 ? 8.117 -2.660 -28.528 1.00 72.38 108 ASN A N 1
ATOM 798 C CA . ASN A 1 108 ? 8.410 -4.036 -28.155 1.00 72.38 108 ASN A CA 1
ATOM 799 C C . ASN A 1 108 ? 8.137 -4.291 -26.667 1.00 72.38 108 ASN A C 1
ATOM 801 O O . ASN A 1 108 ? 7.571 -5.334 -26.335 1.00 72.38 108 ASN A O 1
ATOM 805 N N . ILE A 1 109 ? 8.451 -3.342 -25.773 1.00 73.94 109 ILE A N 1
ATOM 806 C CA . ILE A 1 109 ? 8.210 -3.521 -24.327 1.00 73.94 109 ILE A CA 1
ATOM 807 C C . ILE A 1 109 ? 6.717 -3.617 -24.045 1.00 73.94 109 ILE A C 1
ATOM 809 O O . ILE A 1 109 ? 6.296 -4.549 -23.371 1.00 73.94 109 ILE A O 1
ATOM 813 N N . ALA A 1 110 ? 5.904 -2.712 -24.601 1.00 75.12 110 ALA A N 1
ATOM 814 C CA . ALA A 1 110 ? 4.452 -2.739 -24.411 1.00 75.12 110 ALA A CA 1
ATOM 815 C C . ALA A 1 110 ? 3.834 -4.068 -24.888 1.00 75.12 110 ALA A C 1
ATOM 817 O O . ALA A 1 110 ? 2.875 -4.575 -24.300 1.00 75.12 110 ALA A O 1
ATOM 818 N N . THR A 1 111 ? 4.406 -4.658 -25.941 1.00 76.94 111 THR A N 1
ATOM 819 C CA . THR A 1 111 ? 4.003 -5.978 -26.444 1.00 76.94 111 THR A CA 1
ATOM 820 C C . THR A 1 111 ? 4.401 -7.093 -25.471 1.00 76.94 111 THR A C 1
ATOM 822 O O . THR A 1 111 ? 3.584 -7.971 -25.183 1.00 76.94 111 THR A O 1
ATOM 825 N N . ALA A 1 112 ? 5.620 -7.041 -24.925 1.00 72.25 112 ALA A N 1
ATOM 826 C CA . ALA A 1 112 ? 6.146 -8.021 -23.974 1.00 72.25 112 ALA A CA 1
ATOM 827 C C . ALA A 1 112 ? 5.445 -7.972 -22.602 1.00 72.25 112 ALA A C 1
ATOM 829 O O . ALA A 1 112 ? 5.193 -9.008 -21.982 1.00 72.25 112 ALA A O 1
ATOM 830 N N . THR A 1 113 ? 5.081 -6.781 -22.130 1.00 75.81 113 THR A N 1
ATOM 831 C CA . THR A 1 113 ? 4.390 -6.580 -20.848 1.00 75.81 113 THR A CA 1
ATOM 832 C C . THR A 1 113 ? 2.903 -6.888 -20.951 1.00 75.81 113 THR A C 1
ATOM 834 O O . THR A 1 113 ? 2.302 -7.398 -20.008 1.00 75.81 113 THR A O 1
ATOM 837 N N . GLY A 1 114 ? 2.282 -6.614 -22.102 1.00 80.50 114 GLY A N 1
ATOM 838 C CA . GLY A 1 114 ? 0.837 -6.741 -22.286 1.00 80.50 114 GLY A CA 1
ATOM 839 C C . GLY A 1 114 ? 0.025 -5.655 -21.575 1.00 80.50 114 GLY A C 1
ATOM 840 O O . GLY A 1 114 ? -1.187 -5.805 -21.433 1.00 80.50 114 GLY A O 1
ATOM 841 N N . TRP A 1 115 ? 0.670 -4.579 -21.124 1.00 82.88 115 TRP A N 1
ATOM 842 C CA . TRP A 1 115 ? 0.030 -3.415 -20.517 1.00 82.88 115 TRP A CA 1
ATOM 843 C C . TRP A 1 115 ? 0.830 -2.145 -20.822 1.00 82.88 115 TRP A C 1
ATOM 845 O O . TRP A 1 115 ? 2.018 -2.207 -21.128 1.00 82.88 115 TRP A O 1
ATOM 855 N N . ARG A 1 116 ? 0.160 -0.987 -20.767 1.00 82.44 116 ARG A N 1
ATOM 856 C CA . ARG A 1 116 ? 0.764 0.316 -21.106 1.00 82.44 116 ARG A CA 1
ATOM 857 C C . ARG A 1 116 ? 0.907 1.270 -19.930 1.00 82.44 116 ARG A C 1
ATOM 859 O O . ARG A 1 116 ? 1.795 2.103 -19.960 1.00 82.44 116 ARG A O 1
ATOM 866 N N . ALA A 1 117 ? 0.047 1.164 -18.928 1.00 87.44 117 ALA A N 1
ATOM 867 C CA . ALA A 1 117 ? 0.123 1.960 -17.713 1.00 87.44 117 ALA A CA 1
ATOM 868 C C . ALA A 1 117 ? -0.416 1.132 -16.551 1.00 87.44 117 ALA A C 1
ATOM 870 O O . ALA A 1 117 ? -1.475 0.511 -16.703 1.00 87.44 117 ALA A O 1
ATOM 871 N N . ARG A 1 118 ? 0.300 1.094 -15.427 1.00 90.81 118 ARG A N 1
ATOM 872 C CA . ARG A 1 118 ? -0.154 0.450 -14.192 1.00 90.81 118 ARG A CA 1
ATOM 873 C C . ARG A 1 118 ? 0.371 1.181 -12.971 1.00 90.81 118 ARG A C 1
ATOM 875 O O . ARG A 1 118 ? 1.498 1.667 -12.959 1.00 90.81 118 ARG A O 1
ATOM 882 N N . GLU A 1 119 ? -0.465 1.198 -11.945 1.00 91.00 119 GLU A N 1
ATOM 883 C CA . GLU A 1 119 ? -0.023 1.488 -10.592 1.00 91.00 119 GLU A CA 1
ATOM 884 C C . GLU A 1 119 ? 0.735 0.271 -10.058 1.00 91.00 119 GLU A C 1
ATOM 886 O O . GLU A 1 119 ? 0.251 -0.860 -10.151 1.00 91.00 119 GLU A O 1
ATOM 891 N N . ILE A 1 120 ? 1.939 0.511 -9.552 1.00 92.12 120 ILE A N 1
ATOM 892 C CA . ILE A 1 120 ? 2.805 -0.497 -8.957 1.00 92.12 120 ILE A CA 1
ATOM 893 C C . ILE A 1 120 ? 2.932 -0.167 -7.469 1.00 92.12 120 ILE A C 1
ATOM 895 O O . ILE A 1 120 ? 3.657 0.773 -7.129 1.00 92.12 120 ILE A O 1
ATOM 899 N N . PRO A 1 121 ? 2.213 -0.886 -6.589 1.00 89.50 121 PRO A N 1
ATOM 900 C CA . PRO A 1 121 ? 2.390 -0.757 -5.153 1.00 89.50 121 PRO A CA 1
ATOM 901 C C . PRO A 1 121 ? 3.634 -1.529 -4.706 1.00 89.50 121 PRO A C 1
ATOM 903 O O . PRO A 1 121 ? 3.868 -2.663 -5.131 1.00 89.50 121 PRO A O 1
ATOM 906 N N . VAL A 1 122 ? 4.421 -0.919 -3.828 1.00 88.06 122 VAL A N 1
ATOM 907 C CA . VAL A 1 12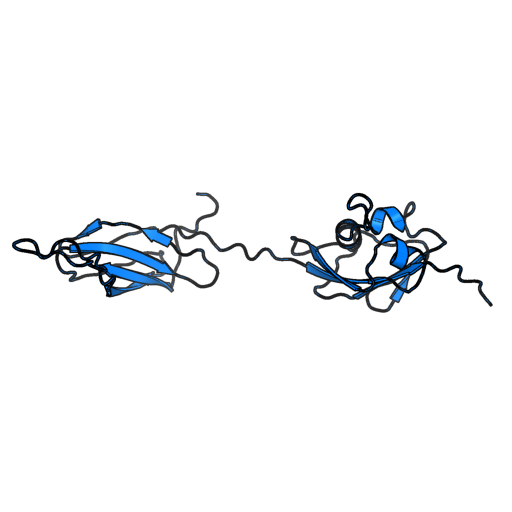2 ? 5.513 -1.572 -3.104 1.00 88.06 122 VAL A CA 1
ATOM 908 C C . VAL A 1 122 ? 5.229 -1.416 -1.618 1.00 88.06 122 VAL A C 1
ATOM 910 O O . VAL A 1 122 ? 5.092 -0.290 -1.148 1.00 88.06 122 VAL A O 1
ATOM 913 N N . ASP A 1 123 ? 5.157 -2.534 -0.889 1.00 81.38 123 ASP A N 1
ATOM 914 C CA . ASP A 1 123 ? 4.802 -2.613 0.540 1.00 81.38 123 ASP A CA 1
ATOM 915 C C . ASP A 1 123 ? 5.930 -2.115 1.467 1.00 81.38 123 ASP A C 1
ATOM 917 O O . ASP A 1 123 ? 6.362 -2.800 2.396 1.00 81.38 123 ASP A O 1
ATOM 921 N N . GLN A 1 124 ? 6.466 -0.932 1.173 1.00 74.62 124 GLN A N 1
ATOM 922 C CA . GLN A 1 124 ? 7.511 -0.255 1.927 1.00 74.62 124 GLN A CA 1
ATOM 923 C C . GLN A 1 124 ? 7.305 1.263 1.844 1.00 74.62 124 GLN A C 1
ATOM 925 O O . GLN A 1 124 ? 7.070 1.799 0.762 1.00 74.62 124 GLN A O 1
ATOM 930 N N . ALA A 1 125 ? 7.471 1.966 2.970 1.00 73.75 125 ALA A N 1
ATOM 931 C CA . ALA A 1 125 ? 7.301 3.423 3.062 1.00 73.75 125 ALA A CA 1
ATOM 932 C C . ALA A 1 125 ? 8.317 4.221 2.221 1.00 73.75 125 ALA A C 1
ATOM 934 O O . ALA A 1 125 ? 8.091 5.387 1.908 1.00 73.75 125 ALA A O 1
ATOM 935 N N . SER A 1 126 ? 9.452 3.605 1.887 1.00 79.06 126 SER A N 1
ATOM 936 C CA . SER A 1 126 ? 10.551 4.204 1.132 1.00 79.06 126 SER A CA 1
ATOM 937 C C . SER A 1 126 ? 11.028 3.228 0.058 1.00 79.06 126 SER A C 1
ATOM 939 O O . SER A 1 126 ? 12.091 2.623 0.188 1.00 79.06 126 SER A O 1
ATOM 941 N N . ALA A 1 127 ? 10.215 3.030 -0.977 1.00 90.56 127 ALA A N 1
ATOM 942 C CA . ALA A 1 127 ? 10.609 2.218 -2.120 1.00 90.56 127 ALA A CA 1
ATOM 943 C C . ALA A 1 127 ? 11.599 2.972 -3.017 1.00 90.56 127 ALA A C 1
ATOM 945 O O . ALA A 1 127 ? 11.495 4.183 -3.220 1.00 90.56 127 ALA A O 1
ATOM 946 N N . THR A 1 128 ? 12.547 2.244 -3.590 1.00 94.38 128 THR A N 1
ATOM 947 C CA . THR A 1 128 ? 13.503 2.750 -4.577 1.00 94.38 128 THR A CA 1
ATOM 948 C C . THR A 1 128 ? 13.010 2.530 -6.005 1.00 94.38 128 THR A C 1
ATOM 950 O O . THR A 1 128 ? 12.159 1.676 -6.274 1.00 94.38 128 THR A O 1
ATOM 953 N N . LEU A 1 129 ? 13.592 3.261 -6.961 1.00 94.62 129 LEU A N 1
ATOM 954 C CA . LEU A 1 129 ? 13.309 3.085 -8.389 1.00 94.62 129 LEU A CA 1
ATOM 955 C C . LEU A 1 129 ? 13.518 1.627 -8.829 1.00 94.62 129 LEU A C 1
ATOM 957 O O . LEU A 1 129 ? 12.702 1.061 -9.559 1.00 94.62 129 LEU A O 1
ATOM 961 N N . GLY A 1 130 ? 14.602 1.003 -8.364 1.00 94.62 130 GLY A N 1
ATOM 962 C CA . GLY A 1 130 ? 14.909 -0.385 -8.673 1.00 94.62 130 GLY A CA 1
ATOM 963 C C . GLY A 1 130 ? 13.892 -1.373 -8.102 1.00 94.62 130 GLY A C 1
ATOM 964 O O . GLY A 1 130 ? 13.596 -2.374 -8.749 1.00 94.62 130 GLY A O 1
ATOM 965 N N . GLU A 1 131 ? 13.351 -1.134 -6.909 1.00 94.75 131 GLU A N 1
ATOM 966 C CA . GLU A 1 131 ? 12.320 -1.998 -6.312 1.00 94.75 131 GLU A CA 1
ATOM 967 C C . GLU A 1 131 ? 10.990 -1.894 -7.056 1.00 94.75 131 GLU A C 1
ATOM 969 O O . GLU A 1 131 ? 10.395 -2.921 -7.382 1.00 94.75 131 GLU A O 1
ATOM 974 N N . VAL A 1 132 ? 10.572 -0.679 -7.415 1.00 94.81 132 VAL A N 1
ATOM 975 C CA . VAL A 1 132 ? 9.364 -0.451 -8.220 1.00 94.81 132 VAL A CA 1
ATOM 976 C C . VAL A 1 132 ? 9.449 -1.188 -9.559 1.00 94.81 132 VAL A C 1
ATOM 978 O O . VAL A 1 132 ? 8.526 -1.908 -9.940 1.00 94.81 132 VAL A O 1
ATOM 981 N N . LEU A 1 133 ? 10.568 -1.063 -10.281 1.00 94.50 133 LEU A N 1
ATOM 982 C CA . LEU A 1 133 ? 10.728 -1.738 -11.573 1.00 94.50 133 LEU A CA 1
ATOM 983 C C . LEU A 1 133 ? 10.858 -3.263 -11.443 1.00 94.50 133 LEU A C 1
ATOM 985 O O . LEU A 1 133 ? 10.499 -3.974 -12.382 1.00 94.50 133 LEU A O 1
ATOM 989 N N . ARG A 1 134 ? 11.337 -3.778 -10.302 1.00 94.38 134 ARG A N 1
ATOM 990 C CA . ARG A 1 134 ? 11.351 -5.222 -10.010 1.00 94.38 134 ARG A CA 1
ATOM 991 C C . ARG A 1 134 ? 9.959 -5.768 -9.705 1.00 94.38 134 ARG A C 1
ATOM 993 O O . ARG A 1 134 ? 9.652 -6.883 -10.109 1.00 94.38 134 ARG A O 1
ATOM 1000 N N . ALA A 1 135 ? 9.111 -4.981 -9.044 1.00 92.94 135 ALA A N 1
ATOM 1001 C CA . ALA A 1 135 ? 7.717 -5.340 -8.782 1.00 92.94 135 ALA A CA 1
ATOM 1002 C C . ALA A 1 135 ? 6.852 -5.340 -10.060 1.00 92.94 135 ALA A C 1
ATOM 1004 O O . ALA A 1 135 ? 5.821 -6.011 -10.131 1.00 92.94 135 ALA A O 1
ATOM 1005 N N . ALA A 1 136 ? 7.274 -4.618 -11.100 1.00 91.94 136 ALA A N 1
ATOM 1006 C CA . ALA A 1 136 ? 6.585 -4.561 -12.382 1.00 91.94 136 ALA A CA 1
ATOM 1007 C C . ALA A 1 136 ? 6.973 -5.734 -13.307 1.00 91.94 136 ALA A C 1
ATOM 1009 O O . ALA A 1 136 ? 7.867 -5.613 -14.145 1.00 91.94 136 ALA A O 1
ATOM 1010 N N . CYS A 1 137 ? 6.278 -6.870 -13.191 1.00 88.94 137 CYS A N 1
ATOM 1011 C CA . CYS A 1 137 ? 6.536 -8.051 -14.025 1.00 88.94 137 CYS A CA 1
ATOM 1012 C C . CYS A 1 137 ? 5.954 -7.965 -15.451 1.00 88.94 137 CYS A C 1
ATOM 1014 O O . CYS A 1 137 ? 4.887 -7.385 -15.699 1.00 88.94 137 CYS A O 1
ATOM 1016 N N . LEU A 1 138 ? 6.653 -8.608 -16.393 1.00 85.56 138 LEU A N 1
ATOM 1017 C CA . LEU A 1 138 ? 6.187 -8.894 -17.748 1.00 85.56 138 LEU A CA 1
ATOM 1018 C C . LEU A 1 138 ? 5.064 -9.948 -17.730 1.00 85.56 138 LEU A C 1
ATOM 1020 O O . LEU A 1 138 ? 4.710 -10.506 -16.689 1.00 85.56 138 LEU A O 1
ATOM 1024 N N . ARG A 1 139 ? 4.507 -10.263 -18.908 1.00 85.06 139 ARG A N 1
ATOM 1025 C CA . ARG A 1 139 ? 3.416 -11.244 -19.048 1.00 85.06 139 ARG A CA 1
ATOM 1026 C C . ARG A 1 139 ? 3.779 -12.644 -18.533 1.00 85.06 139 ARG A C 1
ATOM 1028 O O . ARG A 1 139 ? 2.886 -13.394 -18.153 1.00 85.06 139 ARG A O 1
ATOM 1035 N N . ASP A 1 140 ? 5.059 -13.000 -18.527 1.00 83.94 140 ASP A N 1
ATOM 1036 C CA . ASP A 1 140 ? 5.535 -14.292 -18.023 1.00 83.94 140 ASP A CA 1
ATOM 1037 C C . ASP A 1 140 ? 5.509 -14.416 -16.488 1.00 83.94 140 ASP A C 1
ATOM 1039 O O . ASP A 1 140 ? 5.676 -15.520 -15.968 1.00 83.94 140 ASP A O 1
ATOM 1043 N N . GLY A 1 141 ? 5.301 -13.305 -15.769 1.00 85.38 141 GLY A N 1
ATOM 1044 C CA . GLY A 1 141 ? 5.303 -13.239 -14.309 1.00 85.38 141 GLY A CA 1
ATOM 1045 C C . GLY A 1 141 ? 6.661 -13.511 -13.654 1.00 85.38 141 GLY A C 1
ATOM 1046 O O . GLY A 1 141 ? 6.723 -13.604 -12.431 1.00 85.38 141 GLY A O 1
ATOM 1047 N N . LYS A 1 142 ? 7.735 -13.666 -14.435 1.00 88.25 142 LYS A N 1
ATOM 1048 C CA . LYS A 1 142 ? 9.075 -14.049 -13.964 1.00 88.25 142 LYS A CA 1
ATOM 1049 C C . LYS A 1 142 ? 10.116 -12.982 -14.245 1.00 88.25 142 LYS A C 1
ATOM 1051 O O . LYS A 1 142 ? 11.019 -12.798 -13.438 1.00 88.25 142 LYS A O 1
ATOM 1056 N N . THR A 1 143 ? 10.017 -12.321 -15.390 1.00 88.62 143 THR A N 1
ATOM 1057 C CA . THR A 1 143 ? 10.916 -11.241 -15.772 1.00 88.62 143 THR A CA 1
ATOM 1058 C C . THR A 1 143 ? 10.301 -9.926 -15.333 1.00 88.62 143 THR A C 1
ATOM 1060 O O . THR A 1 143 ? 9.138 -9.647 -15.625 1.00 88.62 143 THR A O 1
ATOM 1063 N N . SER A 1 144 ? 11.073 -9.110 -14.628 1.00 93.19 144 SER A N 1
ATOM 1064 C CA . SER A 1 144 ? 10.664 -7.759 -14.262 1.00 93.19 144 SER A CA 1
ATOM 1065 C C . SER A 1 144 ? 11.070 -6.736 -15.321 1.00 93.19 144 SER A C 1
ATOM 1067 O O . SER A 1 144 ? 11.952 -6.981 -16.150 1.00 93.19 144 SER A O 1
ATOM 1069 N N . LEU A 1 145 ? 10.456 -5.551 -15.288 1.00 92.12 145 LEU A N 1
ATOM 1070 C CA . LEU A 1 145 ? 10.930 -4.418 -16.081 1.00 92.12 145 LEU A CA 1
ATOM 1071 C C . LEU A 1 145 ? 12.384 -4.083 -15.744 1.00 92.12 145 LEU A C 1
ATOM 1073 O O . LEU A 1 145 ? 13.142 -3.752 -16.650 1.00 92.12 145 LEU A O 1
ATOM 1077 N N . PHE A 1 146 ? 12.795 -4.226 -14.482 1.00 94.62 146 PHE A N 1
ATOM 1078 C CA . PHE A 1 146 ? 14.188 -4.025 -14.086 1.00 94.62 146 PHE A CA 1
ATOM 1079 C C . PHE A 1 146 ? 15.141 -4.969 -14.834 1.00 94.62 146 PHE A C 1
ATOM 1081 O O . PHE A 1 146 ? 16.113 -4.504 -15.425 1.00 94.62 146 PHE A O 1
ATOM 1088 N N . ASP A 1 147 ? 14.837 -6.271 -14.888 1.00 92.62 147 ASP A N 1
ATOM 1089 C CA . ASP A 1 147 ? 15.657 -7.267 -15.605 1.00 92.62 147 ASP A CA 1
ATOM 1090 C C . ASP A 1 147 ? 15.746 -6.964 -17.110 1.00 92.62 147 ASP A C 1
ATOM 1092 O O . ASP A 1 147 ? 16.755 -7.225 -17.783 1.00 92.62 147 ASP A O 1
ATOM 1096 N N . LEU A 1 148 ? 14.670 -6.390 -17.653 1.00 89.69 148 LEU A N 1
ATOM 1097 C CA . LEU A 1 148 ? 14.593 -6.020 -19.054 1.00 89.69 148 LEU A CA 1
ATOM 1098 C C . LEU A 1 148 ? 15.460 -4.801 -19.376 1.00 89.69 148 LEU A C 1
ATOM 1100 O O . LEU A 1 148 ? 16.144 -4.837 -20.398 1.00 89.69 148 LEU A O 1
ATOM 1104 N N . VAL A 1 149 ? 15.457 -3.757 -18.544 1.00 90.81 149 VAL A N 1
ATOM 1105 C CA . VAL A 1 149 ? 16.037 -2.449 -18.904 1.00 90.81 149 VAL A CA 1
ATOM 1106 C C . VAL A 1 149 ? 17.398 -2.161 -18.273 1.00 90.81 149 VAL A C 1
ATOM 1108 O O . VAL A 1 149 ? 18.167 -1.392 -18.845 1.00 90.81 149 VAL A O 1
ATOM 1111 N N . ALA A 1 150 ? 17.724 -2.752 -17.124 1.00 92.75 150 ALA A N 1
ATOM 1112 C CA . ALA A 1 150 ? 18.962 -2.449 -16.409 1.00 92.75 150 ALA A CA 1
ATOM 1113 C C . ALA A 1 150 ? 20.189 -3.137 -17.041 1.00 92.75 150 ALA A C 1
ATOM 1115 O O . ALA A 1 150 ? 20.116 -4.268 -17.528 1.00 92.75 150 ALA A O 1
ATOM 1116 N N . TYR A 1 151 ? 21.333 -2.454 -17.019 1.00 89.75 151 TYR A N 1
ATOM 1117 C CA . TYR A 1 151 ? 22.636 -2.935 -17.473 1.00 89.75 151 TYR A CA 1
ATOM 1118 C C . TYR A 1 151 ? 23.768 -2.267 -16.691 1.00 89.75 151 TYR A C 1
ATOM 1120 O O . TYR A 1 151 ? 23.867 -1.044 -16.657 1.00 89.75 151 TYR A O 1
ATOM 1128 N N . GLU A 1 152 ? 24.646 -3.071 -16.087 1.00 86.31 152 GLU A N 1
ATOM 1129 C CA . GLU A 1 152 ? 25.762 -2.590 -15.258 1.00 86.31 152 GLU A CA 1
ATOM 1130 C C . GLU A 1 152 ? 25.320 -1.523 -14.232 1.00 86.31 152 GLU A C 1
ATOM 1132 O O . GLU A 1 152 ? 24.577 -1.835 -13.303 1.00 86.31 152 GLU A O 1
ATOM 1137 N N . LYS A 1 153 ? 25.770 -0.270 -14.392 1.00 85.81 153 LYS A N 1
ATOM 1138 C CA . LYS A 1 153 ? 25.457 0.875 -13.518 1.00 85.81 153 LYS A CA 1
ATOM 1139 C C . LYS A 1 153 ? 24.280 1.726 -14.008 1.00 85.81 153 LYS A C 1
ATOM 1141 O O . LYS A 1 153 ? 24.077 2.838 -13.530 1.00 85.81 153 LYS A O 1
ATOM 1146 N N . GLY A 1 154 ? 23.526 1.256 -14.991 1.00 90.88 154 GLY A N 1
ATOM 1147 C CA . GLY A 1 154 ? 22.561 2.100 -15.671 1.00 90.88 154 GLY A CA 1
ATOM 1148 C C . GLY A 1 154 ? 21.610 1.340 -16.569 1.00 90.88 154 GLY A C 1
ATOM 1149 O O . GLY A 1 154 ? 21.222 0.212 -16.281 1.00 90.88 154 GLY A O 1
ATOM 1150 N N . LEU A 1 155 ? 21.195 1.995 -17.638 1.00 91.44 155 LEU A N 1
ATOM 1151 C CA . LEU A 1 155 ? 20.178 1.552 -18.570 1.00 91.44 155 LEU A CA 1
ATOM 1152 C C . LEU A 1 155 ? 20.823 0.918 -19.810 1.00 91.44 155 LEU A C 1
ATOM 1154 O O . LEU A 1 155 ? 21.829 1.416 -20.321 1.00 91.44 155 LEU A O 1
ATOM 1158 N N . LYS A 1 156 ? 20.228 -0.161 -20.329 1.00 90.00 156 LYS A N 1
ATOM 1159 C CA . LYS A 1 156 ? 20.585 -0.717 -21.641 1.00 90.00 156 LYS A CA 1
ATOM 1160 C C . LYS A 1 156 ? 20.441 0.371 -22.722 1.00 90.00 156 LYS A C 1
ATOM 1162 O O . LYS A 1 156 ? 19.503 1.163 -22.656 1.00 90.00 156 LYS A O 1
ATOM 1167 N N . PRO A 1 157 ? 21.319 0.392 -23.740 1.00 86.19 157 PRO A N 1
ATOM 1168 C CA . PRO A 1 157 ? 21.373 1.473 -24.731 1.00 86.19 157 PRO A CA 1
ATOM 1169 C C . PRO A 1 157 ? 20.103 1.609 -25.584 1.00 86.19 157 PRO A C 1
ATOM 1171 O O . PRO A 1 157 ? 19.827 2.691 -26.090 1.00 86.19 157 PRO A O 1
ATOM 1174 N N . ASP A 1 158 ? 19.317 0.539 -25.709 1.00 84.94 158 ASP A N 1
ATOM 1175 C CA . ASP A 1 158 ? 18.063 0.526 -26.477 1.00 84.94 158 ASP A CA 1
ATOM 1176 C C . ASP A 1 158 ? 16.870 1.118 -25.708 1.00 84.94 158 ASP A C 1
ATOM 1178 O O . ASP A 1 158 ? 15.731 1.076 -26.181 1.00 84.94 158 ASP A O 1
ATOM 1182 N N . PHE A 1 159 ? 17.108 1.630 -24.500 1.00 88.25 159 PHE A N 1
ATOM 1183 C CA . PHE A 1 159 ? 16.064 2.081 -23.597 1.00 88.25 159 PHE A CA 1
ATOM 1184 C C . PHE A 1 159 ? 16.277 3.532 -23.173 1.00 88.25 159 PHE A C 1
ATOM 1186 O O . PHE A 1 159 ? 17.395 4.043 -23.099 1.00 88.25 159 PHE A O 1
ATOM 1193 N N . GLY A 1 160 ? 15.166 4.191 -22.860 1.00 89.25 160 GLY A N 1
ATOM 1194 C CA . GLY A 1 160 ? 15.119 5.469 -22.163 1.00 89.25 160 GLY A CA 1
ATOM 1195 C C . GLY A 1 160 ? 14.173 5.378 -20.972 1.00 89.25 160 GLY A C 1
ATOM 1196 O O . GLY A 1 160 ? 13.174 4.654 -21.019 1.00 89.25 160 GLY A O 1
ATOM 1197 N N . LEU A 1 161 ? 14.484 6.120 -19.913 1.00 91.56 161 LEU A N 1
ATOM 1198 C CA . LEU A 1 161 ? 13.646 6.216 -18.725 1.00 91.56 161 LEU A CA 1
ATOM 1199 C C . LEU A 1 161 ? 13.338 7.686 -18.449 1.00 91.56 161 LEU A C 1
ATOM 1201 O O . LEU A 1 161 ? 14.260 8.491 -18.391 1.00 91.56 161 LEU A O 1
ATOM 1205 N N . PHE A 1 162 ? 12.069 8.039 -18.260 1.00 91.69 162 PHE A N 1
ATOM 1206 C CA . PHE A 1 162 ? 11.700 9.327 -17.679 1.00 91.69 162 PHE A CA 1
ATOM 1207 C C . PHE A 1 162 ? 11.260 9.125 -16.237 1.00 91.69 162 PHE A C 1
ATOM 1209 O O . PHE A 1 162 ? 10.308 8.384 -15.990 1.00 91.69 162 PHE A O 1
ATOM 1216 N N . VAL A 1 163 ? 11.922 9.798 -15.301 1.00 90.12 163 VAL A N 1
ATOM 1217 C CA . VAL A 1 163 ? 11.599 9.748 -13.868 1.00 90.12 163 VAL A CA 1
ATOM 1218 C C . VAL A 1 163 ? 11.420 11.174 -13.378 1.00 90.12 163 VAL A C 1
ATOM 1220 O O . VAL A 1 163 ? 12.287 12.012 -13.604 1.00 90.12 163 VAL A O 1
ATOM 1223 N N . GLY A 1 164 ? 10.266 11.486 -12.784 1.00 83.06 164 GLY A N 1
ATOM 1224 C CA . GLY A 1 164 ? 9.993 12.844 -12.295 1.00 83.06 164 GLY A CA 1
ATOM 1225 C C . GLY A 1 164 ? 10.033 13.931 -13.383 1.00 83.06 164 GLY A C 1
ATOM 1226 O O . GLY A 1 164 ? 10.235 15.100 -13.074 1.00 83.06 164 GLY A O 1
ATOM 1227 N N . GLY A 1 165 ? 9.856 13.557 -14.656 1.00 83.19 165 GLY A N 1
ATOM 1228 C CA . GLY A 1 165 ? 9.930 14.468 -15.806 1.00 83.19 165 GLY A CA 1
ATOM 1229 C C . GLY A 1 165 ? 11.318 14.608 -16.441 1.00 83.19 165 GLY A C 1
ATOM 1230 O O . GLY A 1 165 ? 11.433 15.240 -17.490 1.00 83.19 165 GLY A O 1
ATOM 1231 N N . GLU A 1 166 ? 12.354 13.989 -15.877 1.00 87.56 166 GLU A N 1
ATOM 1232 C CA . GLU A 1 166 ? 13.712 14.022 -16.425 1.00 87.56 166 GLU A CA 1
ATOM 1233 C C . GLU A 1 166 ? 14.008 12.776 -17.259 1.00 87.56 166 GLU A C 1
ATOM 1235 O O . GLU A 1 166 ? 13.755 11.655 -16.819 1.00 87.56 166 GLU A O 1
ATOM 1240 N N . LEU A 1 167 ? 14.560 12.969 -18.463 1.00 88.56 167 LEU A N 1
ATOM 1241 C CA . LEU A 1 167 ? 15.033 11.876 -19.312 1.00 88.56 167 LEU A CA 1
ATOM 1242 C C . LEU A 1 167 ? 16.407 11.398 -18.846 1.00 88.56 167 LEU A C 1
ATOM 1244 O O . LEU A 1 167 ? 17.374 12.156 -18.878 1.00 88.56 167 LEU A O 1
ATOM 1248 N N . VAL A 1 168 ? 16.510 10.110 -18.543 1.00 88.38 168 VAL A N 1
ATOM 1249 C CA . VAL A 1 168 ? 17.751 9.430 -18.187 1.00 88.38 168 VAL A CA 1
ATOM 1250 C C . VAL A 1 168 ? 18.150 8.453 -19.295 1.00 88.38 168 VAL A C 1
ATOM 1252 O O . VAL A 1 168 ? 17.337 7.660 -19.782 1.00 88.38 168 VAL A O 1
ATOM 1255 N N . ARG A 1 169 ? 19.425 8.520 -19.697 1.00 85.31 169 ARG A N 1
ATOM 1256 C CA . ARG A 1 169 ? 20.098 7.585 -20.612 1.00 85.31 169 ARG A CA 1
ATOM 1257 C C . ARG A 1 169 ? 21.482 7.271 -20.042 1.00 85.31 169 ARG A C 1
ATOM 1259 O O . ARG A 1 169 ? 22.177 8.190 -19.620 1.00 85.31 169 ARG A O 1
ATOM 1266 N N . GLY A 1 170 ? 21.902 6.008 -20.058 1.00 86.50 170 GLY A N 1
ATOM 1267 C CA . GLY A 1 170 ? 23.187 5.608 -19.473 1.00 86.50 170 GLY A CA 1
ATOM 1268 C C . GLY A 1 170 ? 23.075 5.353 -17.971 1.00 86.50 170 GLY A C 1
ATOM 1269 O O . GLY A 1 170 ? 22.230 4.560 -17.577 1.00 86.50 170 GLY A O 1
ATOM 1270 N N . GLU A 1 171 ? 23.928 5.964 -17.144 1.00 92.06 171 GLU A N 1
ATOM 1271 C CA . GLU A 1 171 ? 23.947 5.718 -15.692 1.00 92.06 171 GLU A CA 1
ATOM 1272 C C . GLU A 1 171 ? 22.615 6.089 -15.018 1.00 92.06 171 GLU A C 1
ATOM 1274 O O . GLU A 1 171 ? 22.016 7.123 -15.313 1.00 92.06 171 GLU A O 1
ATOM 1279 N N . VAL A 1 172 ? 22.151 5.228 -14.109 1.00 93.75 172 VAL A N 1
ATOM 1280 C CA . VAL A 1 172 ? 20.899 5.404 -13.360 1.00 93.75 172 VAL A CA 1
ATOM 1281 C C . VAL A 1 172 ? 21.161 5.066 -11.898 1.00 93.75 172 VAL A C 1
ATOM 1283 O O . VAL A 1 172 ? 21.660 3.983 -11.588 1.00 93.75 172 VAL A O 1
ATOM 1286 N N . ASP A 1 173 ? 20.769 5.958 -10.988 1.00 93.62 173 ASP A N 1
ATOM 1287 C CA . ASP A 1 173 ? 20.728 5.632 -9.563 1.00 93.62 173 ASP A CA 1
ATOM 1288 C C . ASP A 1 173 ? 19.480 4.798 -9.242 1.00 93.62 173 ASP A C 1
ATOM 1290 O O . ASP A 1 173 ? 18.388 5.314 -8.997 1.00 93.62 173 ASP A O 1
ATOM 1294 N N . TRP A 1 174 ? 19.647 3.477 -9.245 1.00 94.31 174 TRP A N 1
ATOM 1295 C CA . TRP A 1 174 ? 18.578 2.533 -8.922 1.00 94.31 174 TRP A CA 1
ATOM 1296 C C . TRP A 1 174 ? 18.133 2.573 -7.458 1.00 94.31 174 TRP A C 1
ATOM 1298 O O . TRP A 1 174 ? 17.045 2.082 -7.160 1.00 94.31 174 TRP A O 1
ATOM 1308 N N . ASN A 1 175 ? 18.945 3.148 -6.565 1.00 94.00 175 ASN A N 1
ATOM 1309 C CA . ASN A 1 175 ? 18.636 3.288 -5.142 1.00 94.00 175 ASN A CA 1
ATOM 1310 C C . ASN A 1 175 ? 17.969 4.630 -4.821 1.00 94.00 175 ASN A C 1
ATOM 1312 O O . ASN A 1 175 ? 17.649 4.889 -3.660 1.00 94.00 175 ASN A O 1
ATOM 1316 N N . ARG A 1 176 ? 17.731 5.475 -5.834 1.00 91.81 176 ARG A N 1
ATOM 1317 C CA . ARG A 1 176 ? 16.977 6.715 -5.674 1.00 91.81 176 ARG A CA 1
ATOM 1318 C C . ARG A 1 176 ? 15.598 6.401 -5.076 1.00 91.81 176 ARG A C 1
ATOM 1320 O O . ARG A 1 176 ? 14.877 5.575 -5.650 1.00 91.81 176 ARG A O 1
ATOM 1327 N N . PRO A 1 177 ? 15.204 7.066 -3.977 1.00 92.31 177 PRO A N 1
ATOM 1328 C CA . PRO A 1 177 ? 13.871 6.908 -3.414 1.00 92.31 177 PRO A CA 1
ATOM 1329 C C . PRO A 1 177 ? 12.808 7.429 -4.386 1.00 92.31 177 PRO A C 1
ATOM 1331 O O . PRO A 1 177 ? 13.016 8.427 -5.081 1.00 92.31 177 PRO A O 1
ATOM 1334 N N . ILE A 1 178 ? 11.673 6.742 -4.424 1.00 91.81 178 ILE A N 1
ATOM 1335 C CA . ILE A 1 178 ? 10.482 7.129 -5.177 1.00 91.81 178 ILE A CA 1
ATOM 1336 C C . ILE A 1 178 ? 9.489 7.783 -4.223 1.00 91.81 178 ILE A C 1
ATOM 1338 O O . ILE A 1 178 ? 9.277 7.307 -3.106 1.00 91.81 178 ILE A O 1
ATOM 1342 N N . VAL A 1 179 ? 8.877 8.879 -4.665 1.00 88.44 179 VAL A N 1
ATOM 1343 C CA . VAL A 1 179 ? 7.774 9.516 -3.931 1.00 88.44 179 VAL A CA 1
ATOM 1344 C C . VAL A 1 179 ? 6.439 8.869 -4.304 1.00 88.44 179 VAL A C 1
ATOM 1346 O O . VAL A 1 179 ? 6.288 8.339 -5.405 1.00 88.44 179 VAL A O 1
ATOM 1349 N N . ASP A 1 180 ? 5.450 8.909 -3.406 1.00 87.88 180 ASP A N 1
ATOM 1350 C CA . ASP A 1 180 ? 4.132 8.341 -3.713 1.00 87.88 180 ASP A CA 1
ATOM 1351 C C . ASP A 1 180 ? 3.519 9.005 -4.954 1.00 87.88 180 ASP A C 1
ATOM 1353 O O . ASP A 1 180 ? 3.554 10.224 -5.128 1.00 87.88 180 ASP A O 1
ATOM 1357 N N . SER A 1 181 ? 2.943 8.174 -5.817 1.00 89.19 181 SER A N 1
ATOM 1358 C CA . SER A 1 181 ? 2.373 8.533 -7.116 1.00 89.19 181 SER A CA 1
ATOM 1359 C C . SER A 1 181 ? 3.366 9.118 -8.135 1.00 89.19 181 SER A C 1
ATOM 1361 O O . SER A 1 181 ? 2.942 9.743 -9.112 1.00 89.19 181 SER A O 1
ATOM 1363 N N . GLU A 1 182 ? 4.679 8.911 -7.969 1.00 91.94 182 GLU A N 1
ATOM 1364 C CA . GLU A 1 182 ? 5.662 9.340 -8.970 1.00 91.94 182 GLU A CA 1
ATOM 1365 C C . GLU A 1 182 ? 5.436 8.630 -10.313 1.00 91.94 182 GLU A C 1
ATOM 1367 O O . GLU A 1 182 ? 5.174 7.425 -10.381 1.00 91.94 182 GLU A O 1
ATOM 1372 N N . GLN A 1 183 ? 5.551 9.387 -11.407 1.00 93.06 183 GLN A N 1
ATOM 1373 C CA . GLN A 1 183 ? 5.427 8.839 -12.752 1.00 93.06 183 GLN A CA 1
ATOM 1374 C C . GLN A 1 183 ? 6.778 8.378 -13.286 1.00 93.06 183 GLN A C 1
ATOM 1376 O O . GLN A 1 183 ? 7.747 9.142 -13.313 1.00 93.06 183 GLN A O 1
ATOM 1381 N N . ILE A 1 184 ? 6.799 7.149 -13.792 1.00 94.44 184 ILE A N 1
ATOM 1382 C CA . ILE A 1 184 ? 7.950 6.540 -14.449 1.00 94.44 184 ILE A CA 1
ATOM 1383 C C . ILE A 1 184 ? 7.520 6.152 -15.858 1.00 94.44 184 ILE A C 1
ATOM 1385 O O . ILE A 1 184 ? 6.575 5.384 -16.019 1.00 94.44 184 ILE A O 1
ATOM 1389 N N . HIS A 1 185 ? 8.197 6.657 -16.887 1.00 92.25 185 HIS A N 1
ATOM 1390 C CA . HIS A 1 185 ? 7.933 6.259 -18.273 1.00 92.25 185 HIS A CA 1
ATOM 1391 C C . HIS A 1 185 ? 9.116 5.474 -18.822 1.00 92.25 185 HIS A C 1
ATOM 1393 O O . HIS A 1 185 ? 10.238 5.972 -18.847 1.00 92.25 185 HIS A O 1
ATOM 1399 N N . VAL A 1 186 ? 8.858 4.250 -19.270 1.00 91.12 186 VAL A N 1
ATOM 1400 C CA . VAL A 1 186 ? 9.838 3.360 -19.894 1.00 91.12 186 VAL A CA 1
ATOM 1401 C C . VAL A 1 186 ? 9.624 3.372 -21.402 1.00 91.12 186 VAL A C 1
ATOM 1403 O O . VAL A 1 186 ? 8.508 3.150 -21.881 1.00 91.12 186 VAL A O 1
ATOM 1406 N N . CYS A 1 187 ? 10.697 3.596 -22.152 1.00 86.69 187 CYS A N 1
ATOM 1407 C CA . CYS A 1 187 ? 10.684 3.648 -23.609 1.00 86.69 187 CYS A CA 1
ATOM 1408 C C . CYS A 1 187 ? 11.701 2.652 -24.165 1.00 86.69 187 CYS A C 1
ATOM 1410 O O . CYS A 1 187 ? 12.858 2.690 -23.758 1.00 86.69 187 CYS A O 1
ATOM 1412 N N . ASP A 1 188 ? 11.312 1.817 -25.126 1.00 77.94 188 ASP A N 1
ATOM 1413 C CA . ASP A 1 188 ? 12.247 1.185 -26.054 1.00 77.94 188 ASP A CA 1
ATOM 1414 C C . ASP A 1 188 ? 12.409 2.075 -27.275 1.00 77.94 188 ASP A C 1
ATOM 1416 O O . ASP A 1 188 ? 11.441 2.396 -27.965 1.00 77.94 188 ASP A O 1
ATOM 1420 N N . TRP A 1 189 ? 13.627 2.522 -27.542 1.00 65.94 189 TRP A N 1
ATOM 1421 C CA . TRP A 1 189 ? 13.855 3.446 -28.636 1.00 65.94 189 TRP A CA 1
ATOM 1422 C C . TRP A 1 189 ? 15.265 3.244 -29.236 1.00 65.94 189 TRP A C 1
ATOM 1424 O O . TRP A 1 189 ? 16.233 3.257 -28.484 1.00 65.94 189 TRP A O 1
ATOM 1434 N N . PRO A 1 190 ? 15.448 3.198 -30.578 1.00 58.31 190 PRO A N 1
ATOM 1435 C CA . PRO A 1 190 ? 16.728 3.540 -31.212 1.00 58.31 190 PRO A CA 1
ATOM 1436 C C . PRO A 1 190 ? 16.813 5.059 -31.465 1.00 58.31 190 PRO A C 1
ATOM 1438 O O . PRO A 1 190 ? 16.231 5.546 -32.442 1.00 58.31 190 PRO A O 1
ATOM 1441 N N . ILE A 1 191 ? 17.410 5.861 -30.556 1.00 51.91 191 ILE A N 1
ATOM 1442 C CA . ILE A 1 191 ? 17.391 7.335 -30.709 1.00 51.91 191 ILE A CA 1
ATOM 1443 C C . ILE A 1 191 ? 18.529 7.570 -31.663 1.00 51.91 191 ILE A C 1
ATOM 1445 O O . ILE A 1 191 ? 19.673 7.712 -31.261 1.00 51.91 191 ILE A O 1
ATOM 1449 N N . ARG A 1 192 ? 18.218 7.471 -32.957 1.00 46.88 192 ARG A N 1
ATOM 1450 C CA . ARG A 1 192 ? 19.090 7.991 -33.992 1.00 46.88 192 ARG A CA 1
ATOM 1451 C C . ARG A 1 192 ? 19.123 9.488 -33.752 1.00 46.88 192 ARG A C 1
ATOM 1453 O O . ARG A 1 192 ? 18.132 10.165 -34.024 1.00 46.88 192 ARG A O 1
ATOM 1460 N N . ASP A 1 193 ? 20.216 9.951 -33.161 1.00 47.22 193 ASP A N 1
ATOM 1461 C CA . ASP A 1 193 ? 20.552 11.364 -33.159 1.00 47.22 193 ASP A CA 1
ATOM 1462 C C . ASP A 1 193 ? 20.458 11.842 -34.617 1.00 47.22 193 ASP A C 1
ATOM 1464 O O . ASP A 1 193 ? 21.016 11.211 -35.523 1.00 47.22 193 ASP A O 1
ATOM 1468 N N . ALA A 1 194 ? 19.616 12.852 -34.839 1.00 40.94 1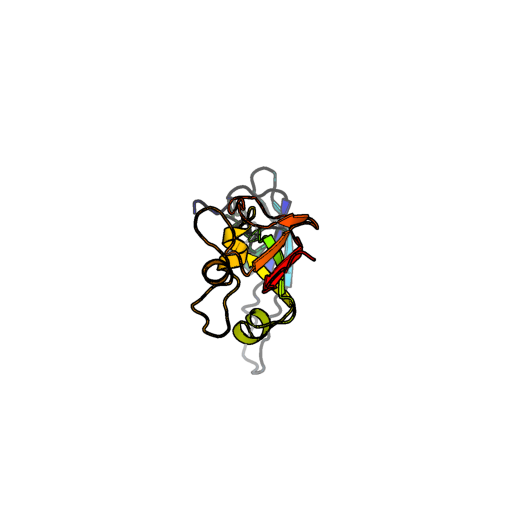94 ALA A N 1
ATOM 1469 C CA . ALA A 1 194 ? 19.447 13.488 -36.140 1.00 40.94 194 ALA A CA 1
ATOM 1470 C C . ALA A 1 194 ? 20.689 14.308 -36.501 1.00 40.94 194 ALA A C 1
ATOM 1472 O O . ALA A 1 194 ? 21.272 14.921 -35.577 1.00 40.94 194 ALA A O 1
#

Foldseek 3Di:
DVQWDLFDWFWKKWKWFFDPDDDPDDDDDDDPGDTDGPDIDTAHRRRWDKDFADDFGFIKMWTGDPQWDIDIDDRDGDHTMDIDHRPTIGGPPPQQKAWEWEAEDDDPQCVFQVHGIDIQIDSHNWDFQLRSQQSRDTPVNPDGNNNVFDDDQCGDQQKWKAWQNDIDHDGDDRRHTDHHHTYMYIYRHPPPDD

Sequence (194 aa):
DPQADEIVENASVSLTALSGESHLPEQPGASTAAVAVVAQTVTDEFGDFCIDGLQPGTDSVRSEKPGYEQVQVGPFSLEKDLNLGDLAMRQRRETAFVRAIVNIMTGNIATATGWRAREIPVDQASATLGEVLRAACLRDGKTSLFDLVAYEKGLKPDFGLFVGGELVRGEVDWNRPIVDSEQIHVCDWPIRDA

pLDDT: mean 81.22, std 15.29, range [34.84, 94.81]

Radius of gyration: 28.64 Å; chains: 1; bounding box: 68×38×76 Å